Protein AF-A0A223RYU0-F1 (afdb_monomer_lite)

Sequence (240 aa):
MLGTVMVAPPGHAEVPVPDARGERAVSATITVEGAMDGGLTRYYGEGELGGGDQTEGQPPIFELADGATLQNVIIGAPAADGIHCLGSCTLRNVWWEDVGEDAATFDADYASATMTIQGGGAQYAADKVFQANGAGTMTISDFQVEDFGKLYRSCGNCSDQVDRHVVIDNVTATAPGDTLAGVNINYGDTAEFSGITIVGDSGMGVCTWYEGNVDSGEPEEVGSGPGDNCRYDRSDITFE

Foldseek 3Di:
DDDDDPDDDPPFDADPQDDAPEEDEAADEDEFEAEDEPLRYEYEYDHQQQAQAQDPDRHANYEYEAHYEYENYEYEPPGTQAYEYQFAYEYAQYEYNAHGNEN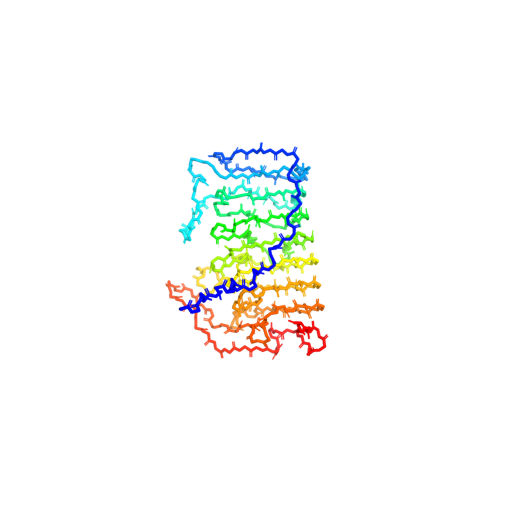YEYNYADQCTEYEYHEYEYEHAAAEHYEYAYHYEYEHENYEYENHAEDYEYQQAALDDAAYEYEYEQYEYEDDYAEHYEGAVVRPHAYHFANYEYEDDPNHAHYWYWNGDNHPDDTDTDGGDDDPRYHDDPNRYHYD

Structure (mmCIF, N/CA/C/O backbone):
data_AF-A0A223RYU0-F1
#
_entry.id   AF-A0A223RYU0-F1
#
loop_
_atom_site.group_PDB
_atom_site.id
_atom_site.type_symbol
_atom_site.label_atom_id
_atom_site.label_alt_id
_atom_site.label_comp_id
_atom_site.label_asym_id
_atom_site.label_entity_id
_atom_site.label_seq_id
_atom_site.pdbx_PDB_ins_code
_atom_site.Cartn_x
_atom_site.Cartn_y
_atom_site.Cartn_z
_atom_site.occupancy
_atom_site.B_iso_or_equiv
_atom_site.auth_seq_id
_atom_site.auth_comp_id
_atom_site.auth_asym_id
_atom_site.auth_atom_id
_atom_site.pdbx_PDB_model_num
ATOM 1 N N . MET A 1 1 ? -38.400 6.371 -36.615 1.00 44.16 1 MET A N 1
ATOM 2 C CA . MET A 1 1 ? -37.163 6.777 -35.921 1.00 44.16 1 MET A CA 1
ATOM 3 C C . MET A 1 1 ? -36.764 5.621 -35.033 1.00 44.16 1 MET A C 1
ATOM 5 O O . MET A 1 1 ? -37.546 5.263 -34.164 1.00 44.16 1 MET A O 1
ATOM 9 N N . LEU A 1 2 ? -35.647 4.963 -35.348 1.00 41.66 2 LEU A N 1
ATOM 10 C CA . LEU A 1 2 ? -35.089 3.903 -34.513 1.00 41.66 2 LEU A CA 1
ATOM 11 C C . LEU A 1 2 ? -34.600 4.529 -33.203 1.00 41.66 2 LEU A C 1
ATOM 13 O O . LEU A 1 2 ? -33.882 5.526 -33.242 1.00 41.66 2 LEU A O 1
ATOM 17 N N . GLY A 1 3 ? -35.019 3.964 -32.072 1.00 41.03 3 GLY A N 1
ATOM 18 C CA . GLY A 1 3 ? -34.479 4.307 -30.763 1.00 41.03 3 GLY A CA 1
ATOM 19 C C . GLY A 1 3 ? -33.092 3.695 -30.614 1.00 41.03 3 GLY A C 1
ATOM 20 O O . GLY A 1 3 ? -32.933 2.483 -30.746 1.00 41.03 3 GLY A O 1
ATOM 21 N N . THR A 1 4 ? -32.096 4.539 -30.374 1.00 45.62 4 THR A N 1
ATOM 22 C CA . THR A 1 4 ? -30.747 4.112 -30.013 1.00 45.62 4 THR A CA 1
ATOM 23 C C . THR A 1 4 ? -30.809 3.477 -28.628 1.00 45.62 4 THR A C 1
ATOM 25 O O . THR A 1 4 ? -31.091 4.157 -27.644 1.00 45.62 4 THR A O 1
ATOM 28 N N . VAL A 1 5 ? -30.574 2.168 -28.554 1.00 43.34 5 VAL A N 1
ATOM 29 C CA . VAL A 1 5 ? -30.298 1.485 -27.289 1.00 43.34 5 VAL A CA 1
ATOM 30 C C . VAL A 1 5 ? -28.912 1.948 -26.852 1.00 43.34 5 VAL A C 1
ATOM 32 O O . VAL A 1 5 ? -27.919 1.609 -27.491 1.00 43.34 5 VAL A O 1
ATOM 35 N N . MET A 1 6 ? -28.851 2.775 -25.811 1.00 43.62 6 MET A N 1
ATOM 36 C CA . MET A 1 6 ? -27.600 3.035 -25.107 1.00 43.62 6 MET A CA 1
ATOM 37 C C . MET A 1 6 ? -27.252 1.756 -24.349 1.00 43.62 6 MET A C 1
ATOM 39 O O . MET A 1 6 ? -27.905 1.411 -23.367 1.00 43.62 6 MET A O 1
ATOM 43 N N . VAL A 1 7 ? -26.281 1.009 -24.863 1.00 41.47 7 VAL A N 1
ATOM 44 C CA . VAL A 1 7 ? -25.634 -0.061 -24.107 1.00 41.47 7 VAL A CA 1
ATOM 45 C C . VAL A 1 7 ? -24.742 0.650 -23.096 1.00 41.47 7 VAL A C 1
ATOM 47 O O . VAL A 1 7 ? -23.827 1.368 -23.496 1.00 41.47 7 VAL A O 1
ATOM 50 N N . ALA A 1 8 ? -25.067 0.534 -21.807 1.00 43.44 8 ALA A N 1
ATOM 51 C CA . ALA A 1 8 ? -24.151 0.947 -20.752 1.00 43.44 8 ALA A CA 1
ATOM 52 C C . ALA A 1 8 ? -22.836 0.170 -20.940 1.00 43.44 8 ALA A C 1
ATOM 54 O O . ALA A 1 8 ? -22.905 -1.020 -21.273 1.00 43.44 8 ALA A O 1
ATOM 55 N N . PRO A 1 9 ? -21.663 0.809 -20.789 1.00 46.62 9 PRO A N 1
ATOM 56 C CA . PRO A 1 9 ? -20.410 0.066 -20.764 1.00 46.62 9 PRO A CA 1
ATOM 57 C C . PRO A 1 9 ? -20.524 -1.055 -19.716 1.00 46.62 9 PRO A C 1
ATOM 59 O O . PRO A 1 9 ? -21.255 -0.877 -18.735 1.00 46.62 9 PRO A O 1
ATOM 62 N N . PRO A 1 10 ? -19.891 -2.222 -19.934 1.00 47.59 10 PRO A N 1
ATOM 63 C CA . PRO A 1 10 ? -19.823 -3.241 -18.893 1.00 47.59 10 PRO A CA 1
ATOM 64 C C . PRO A 1 10 ? -19.318 -2.556 -17.619 1.00 47.59 10 PRO A C 1
ATOM 66 O O . PRO A 1 10 ? -18.294 -1.879 -17.662 1.00 47.59 10 PRO A O 1
ATOM 69 N N . GLY A 1 11 ? -20.103 -2.626 -16.541 1.00 51.44 11 GLY A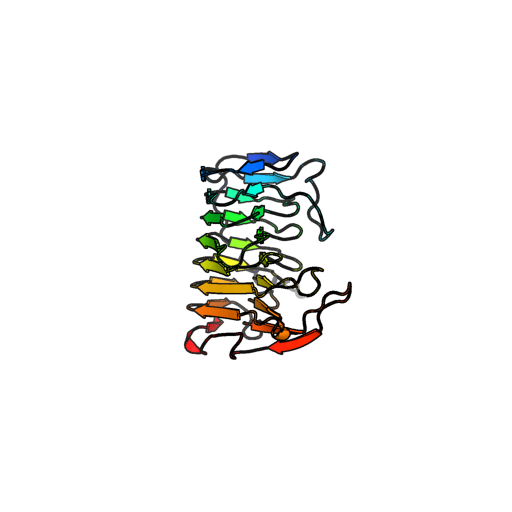 N 1
ATOM 70 C CA . GLY A 1 11 ? -19.660 -2.117 -15.248 1.00 51.44 11 GLY A CA 1
ATOM 71 C C . GLY A 1 11 ? -18.372 -2.842 -14.886 1.00 51.44 11 GLY A C 1
ATOM 72 O O . GLY A 1 11 ? -18.330 -4.070 -15.002 1.00 51.44 11 GLY A O 1
ATOM 73 N N . HIS A 1 12 ? -17.330 -2.084 -14.549 1.00 58.00 12 HIS A N 1
ATOM 74 C CA . HIS A 1 12 ? -16.110 -2.647 -13.987 1.00 58.00 12 HIS A CA 1
ATOM 75 C C . HIS A 1 12 ? -16.483 -3.413 -12.703 1.00 58.00 12 HIS A C 1
ATOM 77 O O . HIS A 1 12 ? -17.501 -3.115 -12.063 1.00 58.00 12 HIS A O 1
ATOM 83 N N . ALA A 1 13 ? -15.797 -4.524 -12.461 1.00 66.50 13 ALA A N 1
ATOM 84 C CA . ALA A 1 13 ? -16.196 -5.474 -11.439 1.00 66.50 13 ALA A CA 1
ATOM 85 C C . ALA A 1 13 ? -15.627 -5.047 -10.083 1.00 66.50 13 ALA A C 1
ATOM 87 O O . ALA A 1 13 ? -14.502 -5.437 -9.782 1.00 66.50 13 ALA A O 1
ATOM 88 N N . GLU A 1 14 ? -16.459 -4.341 -9.303 1.00 83.75 14 GLU A N 1
ATOM 89 C CA . GLU A 1 14 ? -16.191 -3.916 -7.917 1.00 83.75 14 GLU A CA 1
ATOM 90 C C . GLU A 1 14 ? -15.493 -5.008 -7.097 1.00 83.75 14 GLU A C 1
ATOM 92 O O . GLU A 1 14 ? -15.878 -6.189 -7.137 1.00 83.75 14 GLU A O 1
ATOM 97 N N . VAL A 1 15 ? -14.496 -4.604 -6.304 1.00 91.56 15 VAL A N 1
ATOM 98 C CA . VAL A 1 15 ? -13.851 -5.484 -5.326 1.00 91.56 15 VAL A CA 1
ATOM 99 C C . VAL A 1 15 ? -14.938 -6.082 -4.422 1.00 91.56 15 VAL A C 1
ATOM 101 O O . VAL A 1 15 ? -15.800 -5.353 -3.927 1.00 91.56 15 VAL A O 1
ATOM 104 N N . PRO A 1 16 ? -14.935 -7.405 -4.160 1.00 94.44 16 PRO A N 1
ATOM 105 C CA . PRO A 1 16 ? -16.019 -8.072 -3.441 1.00 94.44 16 PRO A CA 1
ATOM 106 C C . PRO A 1 16 ? -15.936 -7.832 -1.924 1.00 94.44 16 PRO A C 1
ATOM 108 O O . PRO A 1 16 ? -15.710 -8.766 -1.147 1.00 94.44 16 PRO A O 1
ATOM 111 N N . VAL A 1 17 ? -16.116 -6.579 -1.497 1.00 96.81 17 VAL A N 1
ATOM 112 C CA . VAL A 1 17 ? -16.105 -6.171 -0.089 1.00 96.81 17 VAL A CA 1
ATOM 113 C C . VAL A 1 17 ? -17.183 -6.953 0.681 1.00 96.81 17 VAL A C 1
ATOM 115 O O . VAL A 1 17 ? -18.349 -6.964 0.277 1.00 96.81 17 VAL A O 1
ATOM 118 N N . PRO A 1 18 ? -16.836 -7.630 1.793 1.00 97.44 18 PRO A N 1
ATOM 119 C CA . PRO A 1 18 ? -17.805 -8.350 2.608 1.00 97.44 18 PRO A CA 1
ATOM 120 C C . PRO A 1 18 ? -18.863 -7.432 3.222 1.00 97.44 18 PRO A C 1
ATOM 122 O O . PRO A 1 18 ? -18.585 -6.288 3.572 1.00 97.44 18 PRO A O 1
ATOM 125 N N . ASP A 1 19 ? -20.050 -7.980 3.489 1.00 97.88 19 ASP A N 1
ATOM 126 C CA . ASP A 1 19 ? -21.078 -7.263 4.245 1.00 97.88 19 ASP A CA 1
ATOM 127 C C . ASP A 1 19 ? -20.564 -6.858 5.637 1.00 97.88 19 ASP A C 1
ATOM 129 O O . ASP A 1 19 ? -20.157 -7.702 6.452 1.00 97.88 19 ASP A O 1
ATOM 133 N N . ALA A 1 20 ? -20.651 -5.561 5.936 1.00 98.19 20 ALA A N 1
ATOM 134 C CA . ALA A 1 20 ? -20.326 -5.032 7.250 1.00 98.19 20 ALA A CA 1
ATOM 135 C C . ALA A 1 20 ? -21.267 -5.590 8.332 1.00 98.19 20 ALA A C 1
ATOM 137 O O . ALA A 1 20 ? -22.481 -5.702 8.153 1.00 98.19 20 ALA A O 1
ATOM 138 N N . ARG A 1 21 ? -20.708 -5.906 9.504 1.00 98.44 21 ARG A N 1
ATOM 139 C CA . ARG A 1 21 ? -21.450 -6.421 10.675 1.00 98.44 21 ARG A CA 1
ATOM 140 C C . ARG A 1 21 ? -21.746 -5.358 11.729 1.00 98.44 21 ARG A C 1
ATOM 142 O O . ARG A 1 21 ? -22.353 -5.651 12.759 1.00 98.44 21 ARG A O 1
ATOM 149 N N . GLY A 1 22 ? -21.317 -4.135 11.466 1.00 98.31 22 GLY A N 1
ATOM 150 C CA . GLY A 1 22 ? -21.493 -2.963 12.303 1.00 98.31 22 GLY A CA 1
ATOM 151 C C . GLY A 1 22 ? -20.872 -1.756 11.619 1.00 98.31 22 GLY A C 1
ATOM 152 O O . GLY A 1 22 ? -20.121 -1.906 10.657 1.00 98.31 22 GLY A O 1
ATOM 153 N N . GLU A 1 23 ? -21.172 -0.571 12.132 1.00 98.25 23 GLU A N 1
ATOM 154 C CA . GLU A 1 23 ? -20.637 0.688 11.624 1.00 98.25 23 GLU A CA 1
ATOM 155 C C . GLU A 1 23 ? -20.137 1.545 12.784 1.00 98.25 23 GLU A C 1
ATOM 157 O O . GLU A 1 23 ? -20.727 1.546 13.872 1.00 98.25 23 GLU A O 1
ATOM 162 N N . ARG A 1 24 ? -19.046 2.274 12.555 1.00 98.12 24 ARG A N 1
ATOM 163 C CA . ARG A 1 24 ? -18.460 3.199 13.517 1.00 98.12 24 ARG A CA 1
ATOM 164 C C . ARG A 1 24 ? -17.870 4.407 12.799 1.00 98.12 24 ARG A C 1
ATOM 166 O O . ARG A 1 24 ? -16.837 4.298 12.150 1.00 98.12 24 ARG A O 1
ATOM 173 N N . ALA A 1 25 ? -18.483 5.565 13.011 1.00 97.25 25 ALA A N 1
ATOM 174 C CA . ALA A 1 25 ? -17.853 6.830 12.669 1.00 97.25 25 ALA A CA 1
ATOM 175 C C . ALA A 1 25 ? -16.618 7.073 13.556 1.00 97.25 25 ALA A C 1
ATOM 177 O O . ALA A 1 25 ? -16.612 6.734 14.750 1.00 97.25 25 ALA A O 1
ATOM 178 N N . VAL A 1 26 ? -15.569 7.639 12.968 1.00 97.25 26 VAL A N 1
ATOM 179 C CA . VAL A 1 26 ? -14.270 7.877 13.595 1.00 97.25 26 VAL A CA 1
ATOM 180 C C . VAL A 1 26 ? -13.953 9.362 13.496 1.00 97.25 26 VAL A C 1
ATOM 182 O O . VAL A 1 26 ? -13.631 9.868 12.430 1.00 97.25 26 VAL A O 1
ATOM 185 N N . SER A 1 27 ? -14.063 10.069 14.619 1.00 94.31 27 SER A N 1
ATOM 186 C CA . SER A 1 27 ? -13.776 11.507 14.696 1.00 94.31 27 SER A CA 1
ATOM 187 C C . SER A 1 27 ? -12.321 11.826 15.051 1.00 94.31 27 SER A C 1
ATOM 189 O O . SER A 1 27 ? -11.937 12.990 15.059 1.00 94.31 27 SER A O 1
ATOM 191 N N . ALA A 1 28 ? -11.553 10.809 15.451 1.00 95.62 28 ALA A N 1
ATOM 192 C CA . ALA A 1 28 ? -10.138 10.878 15.797 1.00 95.62 28 ALA A CA 1
ATOM 193 C C . ALA A 1 28 ? -9.498 9.492 15.624 1.00 95.62 28 ALA A C 1
ATOM 195 O O . ALA A 1 28 ? -10.167 8.483 15.869 1.00 95.62 28 ALA A O 1
ATOM 196 N N . THR A 1 29 ? -8.219 9.463 15.247 1.00 97.81 29 THR A N 1
ATOM 197 C CA . THR A 1 29 ? -7.443 8.247 14.967 1.00 97.81 29 THR A CA 1
ATOM 198 C C . THR A 1 29 ? -7.551 7.211 16.083 1.00 97.81 29 THR A C 1
ATOM 200 O O . THR A 1 29 ? -7.470 7.524 17.275 1.00 97.81 29 THR A O 1
ATOM 203 N N . ILE A 1 30 ? -7.733 5.950 15.694 1.00 98.50 30 ILE A N 1
ATOM 204 C CA . ILE A 1 30 ? -7.772 4.812 16.608 1.00 98.50 30 ILE A CA 1
ATOM 205 C C . ILE A 1 30 ? -6.376 4.187 16.675 1.00 98.50 30 ILE A C 1
ATOM 207 O O . ILE A 1 30 ? -5.946 3.517 15.739 1.00 98.50 30 ILE A O 1
ATOM 211 N N . THR A 1 31 ? -5.692 4.352 17.806 1.00 98.56 31 THR A N 1
ATOM 212 C CA . THR A 1 31 ? -4.401 3.695 18.052 1.00 98.56 31 THR A CA 1
ATOM 213 C C . THR A 1 31 ? -4.578 2.210 18.385 1.00 98.56 31 THR A C 1
ATOM 215 O O . THR A 1 31 ? -5.415 1.841 19.218 1.00 98.56 31 THR A O 1
ATOM 218 N N . VAL A 1 32 ? -3.756 1.355 17.776 1.00 98.75 32 VAL A N 1
ATOM 219 C CA . VAL A 1 32 ? -3.723 -0.097 17.992 1.00 98.75 32 VAL A CA 1
ATOM 220 C C . VAL A 1 32 ? -2.312 -0.522 18.405 1.00 98.75 32 VAL A C 1
ATOM 222 O O . VAL A 1 32 ? -1.392 -0.519 17.597 1.00 98.75 32 VAL A O 1
ATOM 225 N N . GLU A 1 33 ? -2.135 -0.923 19.666 1.00 97.81 33 GLU A N 1
ATOM 226 C CA . GLU A 1 33 ? -0.818 -1.309 20.221 1.00 97.81 33 GLU A CA 1
ATOM 227 C C . GLU A 1 33 ? -0.535 -2.824 20.180 1.00 97.81 33 GLU A C 1
ATOM 229 O O . GLU A 1 33 ? 0.555 -3.281 20.506 1.00 97.81 33 GLU A O 1
ATOM 234 N N . GLY A 1 34 ? -1.536 -3.633 19.833 1.00 98.25 34 GLY A N 1
ATOM 235 C CA . GLY A 1 34 ? -1.454 -5.092 19.841 1.00 98.25 34 GLY A CA 1
ATOM 236 C C . GLY A 1 34 ? -2.342 -5.682 18.758 1.00 98.25 34 GLY A C 1
ATOM 237 O O . GLY A 1 34 ? -2.349 -5.199 17.634 1.00 98.25 34 GLY A O 1
ATOM 238 N N . ALA A 1 35 ? -3.120 -6.713 19.081 1.00 98.56 35 ALA A N 1
ATOM 239 C CA . ALA A 1 35 ? -4.094 -7.264 18.142 1.00 98.56 35 ALA A CA 1
ATOM 240 C C . ALA A 1 35 ? -5.477 -6.624 18.330 1.00 98.56 35 ALA A C 1
ATOM 242 O O . ALA A 1 35 ? -6.018 -6.621 19.439 1.00 98.56 35 ALA A O 1
ATOM 243 N N . MET A 1 36 ? -6.075 -6.160 17.236 1.00 98.69 36 MET A N 1
ATOM 244 C CA . MET A 1 36 ? -7.459 -5.709 17.165 1.00 98.69 36 MET A CA 1
ATOM 245 C C . MET A 1 36 ? -8.199 -6.459 16.056 1.00 98.69 36 MET A C 1
ATOM 247 O O . MET A 1 36 ? -7.786 -6.460 14.900 1.00 98.69 36 MET A O 1
ATOM 251 N N . ASP A 1 37 ? -9.323 -7.075 16.418 1.00 98.75 37 ASP A N 1
ATOM 252 C CA . ASP A 1 37 ? -10.262 -7.686 15.479 1.00 98.75 37 ASP A CA 1
ATOM 253 C C . ASP A 1 37 ? -11.521 -6.818 15.398 1.00 98.75 37 ASP A C 1
ATOM 255 O O . ASP A 1 37 ? -12.231 -6.651 16.394 1.00 98.75 37 ASP A O 1
ATOM 259 N N . GLY A 1 38 ? -11.780 -6.242 14.225 1.00 98.44 38 GLY A N 1
ATOM 260 C CA . GLY A 1 38 ? -12.950 -5.407 13.967 1.00 98.44 38 GLY A CA 1
ATOM 261 C C . GLY A 1 38 ? -14.230 -6.203 13.713 1.00 98.44 38 GLY A C 1
ATOM 262 O O . GLY A 1 38 ? -15.310 -5.616 13.679 1.00 98.44 38 GLY A O 1
ATOM 263 N N . GLY A 1 39 ? -14.156 -7.525 13.529 1.00 98.56 39 GLY A N 1
ATOM 264 C CA . GLY A 1 39 ? -15.320 -8.374 13.284 1.00 98.56 39 GLY A CA 1
ATOM 265 C C . GLY A 1 39 ? -16.110 -8.022 12.017 1.00 98.56 39 GLY A C 1
ATOM 266 O O . GLY A 1 39 ? -17.314 -8.265 11.986 1.00 98.56 39 GLY A O 1
ATOM 267 N N . LEU A 1 40 ? -15.449 -7.465 10.997 1.00 98.69 40 LEU A N 1
ATOM 268 C CA . LEU A 1 40 ? -16.021 -6.821 9.804 1.00 98.69 40 LEU A CA 1
ATOM 269 C C . LEU A 1 40 ? -16.896 -5.602 10.135 1.00 98.69 40 LEU A C 1
ATOM 271 O O . LEU A 1 40 ? -17.920 -5.363 9.500 1.00 98.69 40 LEU A O 1
ATOM 275 N N . THR A 1 41 ? -16.524 -4.834 11.157 1.00 98.81 41 THR A N 1
ATOM 276 C CA . THR A 1 41 ? -17.096 -3.500 11.380 1.00 98.81 41 THR A CA 1
ATOM 277 C C . THR A 1 41 ? -16.555 -2.540 10.321 1.00 98.81 41 THR A C 1
ATOM 279 O O . THR A 1 41 ? -15.353 -2.547 10.046 1.00 98.81 41 THR A O 1
ATOM 282 N N . ARG A 1 42 ? -17.441 -1.715 9.756 1.00 98.81 42 ARG A N 1
ATOM 283 C CA . ARG A 1 42 ? -17.097 -0.586 8.890 1.00 98.81 42 ARG A CA 1
ATOM 284 C C . ARG A 1 42 ? -16.715 0.626 9.734 1.00 98.81 42 ARG A C 1
ATOM 286 O O . ARG A 1 42 ? -17.501 1.055 10.579 1.00 98.81 42 ARG A O 1
ATOM 293 N N . TYR A 1 43 ? -15.536 1.177 9.493 1.00 98.62 43 TYR A N 1
ATOM 294 C CA . TYR A 1 43 ? -15.035 2.409 10.089 1.00 98.62 43 TYR A CA 1
ATOM 295 C C . TYR A 1 43 ? -14.941 3.467 8.999 1.00 98.62 43 TYR A C 1
ATOM 297 O O . TYR A 1 43 ? -14.439 3.176 7.922 1.00 98.62 43 TYR A O 1
ATOM 305 N N . TYR A 1 44 ? -15.429 4.671 9.260 1.00 97.81 44 TYR A N 1
ATOM 306 C CA . TYR A 1 44 ? -15.357 5.782 8.311 1.00 97.81 44 TYR A CA 1
ATOM 307 C C . TYR A 1 44 ? -15.138 7.086 9.070 1.00 97.81 44 TYR A C 1
ATOM 309 O O . TYR A 1 44 ? -15.556 7.223 10.224 1.00 97.81 44 TYR A O 1
ATOM 317 N N . GLY A 1 45 ? -14.455 8.028 8.440 1.00 95.56 45 GLY A N 1
ATOM 318 C CA . GLY A 1 45 ? -14.087 9.297 9.037 1.00 95.56 45 GLY A CA 1
ATOM 319 C C . GLY A 1 45 ? -15.278 10.233 9.242 1.00 95.56 45 GLY A C 1
ATOM 320 O O . GLY A 1 45 ? -16.220 10.286 8.450 1.00 95.56 45 GLY A O 1
ATOM 321 N N . GLU A 1 46 ? -15.229 11.011 10.319 1.00 92.81 46 GLU A N 1
ATOM 322 C CA . GLU A 1 46 ? -16.088 12.173 10.539 1.00 92.81 46 GLU A CA 1
ATOM 323 C C . GLU A 1 46 ? -15.273 13.342 11.108 1.00 92.81 46 GLU A C 1
ATOM 325 O O . GLU A 1 46 ? -14.188 13.162 11.661 1.00 92.81 46 GLU A O 1
ATOM 330 N N . GLY A 1 47 ? -15.796 14.565 11.011 1.00 89.50 47 GLY A N 1
ATOM 331 C CA . GLY A 1 47 ? -15.114 15.738 11.563 1.00 89.50 47 GLY A CA 1
ATOM 332 C C . GLY A 1 47 ? -13.759 15.983 10.892 1.00 89.50 47 GLY A C 1
ATOM 333 O O . GLY A 1 47 ? -13.713 16.177 9.681 1.00 89.50 47 GLY A O 1
ATOM 334 N N . GLU A 1 48 ? -12.676 15.981 11.674 1.00 81.75 48 GLU A N 1
ATOM 335 C CA . GLU A 1 48 ? -11.301 16.182 11.175 1.00 81.75 48 GLU A CA 1
ATOM 336 C C . GLU A 1 48 ? -10.830 15.052 10.245 1.00 81.75 48 GLU A C 1
ATOM 338 O O . GLU A 1 48 ? -9.977 15.285 9.400 1.00 81.75 48 GLU A O 1
ATOM 343 N N . LEU A 1 49 ? -11.437 13.866 10.353 1.00 84.25 49 LEU A N 1
ATOM 344 C CA . LEU A 1 49 ? -11.204 12.715 9.474 1.00 84.25 49 LEU A CA 1
ATOM 345 C C . LEU A 1 49 ? -12.223 12.627 8.330 1.00 84.25 49 LEU A C 1
ATOM 347 O O . LEU A 1 49 ? -12.241 11.659 7.584 1.00 84.25 49 LEU A O 1
ATOM 351 N N . GLY A 1 50 ? -13.119 13.605 8.191 1.00 78.75 50 GLY A N 1
ATOM 352 C CA . GLY A 1 50 ? -14.170 13.584 7.169 1.00 78.75 50 GLY A CA 1
ATOM 353 C C . GLY A 1 50 ? -13.685 13.883 5.745 1.00 78.75 50 GLY A C 1
ATOM 354 O O . GLY A 1 50 ? -14.524 14.049 4.859 1.00 78.75 50 GLY A O 1
ATOM 355 N N . GLY A 1 51 ? -12.374 14.017 5.538 1.00 74.31 51 GLY A N 1
ATOM 356 C CA . GLY A 1 51 ? -11.759 14.170 4.225 1.00 74.31 51 GLY A CA 1
ATOM 357 C C . GLY A 1 51 ? -11.631 12.828 3.502 1.00 74.31 51 GLY A C 1
ATOM 358 O O . GLY A 1 51 ? -11.517 11.768 4.114 1.00 74.31 51 GLY A O 1
ATOM 359 N N . GLY A 1 52 ? -11.712 12.881 2.180 1.00 71.62 52 GLY A N 1
ATOM 360 C CA . GLY A 1 52 ? -11.439 11.758 1.278 1.00 71.62 52 GLY A CA 1
ATOM 361 C C . GLY A 1 52 ? -10.819 12.264 -0.019 1.00 71.62 52 GLY A C 1
ATOM 362 O O . GLY A 1 52 ? -11.001 11.670 -1.072 1.00 71.62 52 GLY A O 1
ATOM 363 N N . ASP A 1 53 ? -10.199 13.443 0.042 1.00 79.62 53 ASP A N 1
ATOM 364 C CA . ASP A 1 53 ? -9.447 14.001 -1.068 1.00 79.62 53 ASP A CA 1
ATOM 365 C C . ASP A 1 53 ? -7.959 13.665 -0.911 1.00 79.62 53 ASP A C 1
ATOM 367 O O . ASP A 1 53 ? -7.533 13.078 0.080 1.00 79.62 53 ASP A O 1
ATOM 371 N N . GLN A 1 54 ? -7.174 14.044 -1.912 1.00 80.31 54 GLN A N 1
ATOM 372 C CA . GLN A 1 54 ? -5.739 13.773 -2.006 1.00 80.31 54 GLN A CA 1
ATOM 373 C C . GLN A 1 54 ? -4.899 14.838 -1.270 1.00 80.31 54 GLN A C 1
ATOM 375 O O . GLN A 1 54 ? -3.802 15.184 -1.707 1.00 80.31 54 GLN A O 1
ATOM 380 N N . THR A 1 55 ? -5.446 15.475 -0.229 1.00 79.31 55 THR A N 1
ATOM 381 C CA . THR A 1 55 ? -4.692 16.449 0.569 1.00 79.31 55 THR A CA 1
ATOM 382 C C . THR A 1 55 ? -3.732 15.720 1.497 1.00 79.31 55 THR A C 1
ATOM 384 O O . THR A 1 55 ? -4.171 15.022 2.402 1.00 79.31 55 THR A O 1
ATOM 387 N N . GLU A 1 56 ? -2.441 15.978 1.327 1.00 73.12 56 GLU A N 1
ATOM 388 C CA . GLU A 1 56 ? -1.380 15.391 2.149 1.00 73.12 56 GLU A CA 1
ATOM 389 C C . GLU A 1 56 ? -1.484 15.761 3.638 1.00 73.12 56 GLU A C 1
ATOM 391 O O . GLU A 1 56 ? -1.721 16.925 4.002 1.00 73.12 56 GLU A O 1
ATOM 396 N N . GLY A 1 57 ? -1.215 14.780 4.504 1.00 74.19 57 GLY A N 1
ATOM 397 C CA . GLY A 1 57 ? -1.084 14.964 5.953 1.00 74.19 57 GLY A CA 1
ATOM 398 C C . GLY A 1 57 ? -2.408 14.943 6.719 1.00 74.19 57 GLY A C 1
ATOM 399 O O . GLY A 1 57 ? -2.496 15.504 7.820 1.00 74.19 57 GLY A O 1
ATOM 400 N N . GLN A 1 58 ? -3.443 14.325 6.146 1.00 84.62 58 GLN A N 1
ATOM 401 C CA . GLN A 1 58 ? -4.657 13.992 6.886 1.00 84.62 58 GLN A CA 1
ATOM 402 C C . GLN A 1 58 ? -4.332 12.949 7.974 1.00 84.62 58 GLN A C 1
ATOM 404 O O . GLN A 1 58 ? -3.436 12.129 7.805 1.00 84.62 58 GLN A O 1
ATOM 409 N N . PRO A 1 59 ? -5.016 12.959 9.132 1.00 92.75 59 PRO A N 1
ATOM 410 C CA . PRO A 1 59 ? -4.818 11.893 10.102 1.00 92.75 59 PRO A CA 1
ATOM 411 C C . PRO A 1 59 ? -5.400 10.569 9.563 1.00 92.75 59 PRO A C 1
ATOM 413 O O . PRO A 1 59 ? -6.410 10.590 8.854 1.00 92.75 59 PRO A O 1
ATOM 416 N N . PRO A 1 60 ? -4.827 9.406 9.915 1.00 97.12 60 PRO A N 1
ATOM 417 C CA . PRO A 1 60 ? -5.371 8.119 9.500 1.00 97.12 60 PRO A CA 1
ATOM 418 C C . PRO A 1 60 ? -6.572 7.716 10.369 1.00 97.12 60 PRO A C 1
ATOM 420 O O . PRO A 1 60 ? -6.724 8.155 11.518 1.00 97.12 60 PRO A O 1
ATOM 423 N N . ILE A 1 61 ? -7.408 6.805 9.868 1.00 98.31 61 ILE A N 1
ATOM 424 C CA . ILE A 1 61 ? -8.471 6.159 10.655 1.00 98.31 61 ILE A CA 1
ATOM 425 C C . ILE A 1 61 ? -7.856 5.296 11.763 1.00 98.31 61 ILE A C 1
ATOM 427 O O . ILE A 1 61 ? -8.316 5.329 12.911 1.00 98.31 61 ILE A O 1
ATOM 431 N N . PHE A 1 62 ? -6.805 4.544 11.428 1.00 98.75 62 PHE A N 1
ATOM 432 C CA . PHE A 1 62 ? -6.066 3.692 12.357 1.00 98.75 62 PHE A CA 1
ATOM 433 C C . PHE A 1 62 ? -4.575 4.008 12.340 1.00 98.75 62 PHE A C 1
ATOM 435 O O . PHE A 1 62 ? -3.984 4.163 11.281 1.00 98.75 62 PHE A O 1
ATOM 442 N N . GLU A 1 63 ? -3.960 3.998 13.516 1.00 98.75 63 GLU A N 1
ATOM 443 C CA . GLU A 1 63 ? -2.508 4.072 13.672 1.00 98.75 63 GLU A CA 1
ATOM 444 C C . GLU A 1 63 ? -2.040 2.844 14.458 1.00 98.75 63 GLU A C 1
ATOM 446 O O . GLU A 1 63 ? -2.473 2.597 15.587 1.00 98.75 63 GLU A O 1
ATOM 451 N N . LEU A 1 64 ? -1.197 2.027 13.837 1.00 98.88 64 LEU A N 1
ATOM 452 C CA . LEU A 1 64 ? -0.690 0.780 14.389 1.00 98.88 64 LEU A CA 1
ATOM 453 C C . LEU A 1 64 ? 0.720 0.995 14.933 1.00 98.88 64 LEU A C 1
ATOM 455 O O . LEU A 1 64 ? 1.628 1.410 14.211 1.00 98.88 64 LEU A O 1
ATOM 459 N N . ALA A 1 65 ? 0.909 0.645 16.204 1.00 98.75 65 ALA A N 1
ATOM 460 C CA . ALA A 1 65 ? 2.233 0.585 16.804 1.00 98.75 65 ALA A CA 1
ATOM 461 C C . ALA A 1 65 ? 3.045 -0.596 16.246 1.00 98.75 65 ALA A C 1
ATOM 463 O O . ALA A 1 65 ? 2.502 -1.550 15.683 1.00 98.75 65 ALA A O 1
ATOM 464 N N . ASP A 1 66 ? 4.356 -0.561 16.474 1.00 98.69 66 ASP A N 1
ATOM 465 C CA . ASP A 1 66 ? 5.251 -1.665 16.138 1.00 98.69 66 ASP A CA 1
ATOM 466 C C . ASP A 1 66 ? 4.801 -2.994 16.784 1.00 98.69 66 ASP A C 1
ATOM 468 O O . ASP A 1 66 ? 4.577 -3.092 17.992 1.00 98.69 66 ASP A O 1
ATOM 472 N N . GLY A 1 67 ? 4.662 -4.030 15.961 1.00 98.69 67 GLY A N 1
ATOM 473 C CA . GLY A 1 67 ? 4.152 -5.357 16.297 1.00 98.69 67 GLY A CA 1
ATOM 474 C C . GLY A 1 67 ? 2.625 -5.514 16.260 1.00 98.69 67 GLY A C 1
ATOM 475 O O . GLY A 1 67 ? 2.134 -6.615 16.533 1.00 98.69 67 GLY A O 1
ATOM 476 N N . ALA A 1 68 ? 1.857 -4.468 15.943 1.00 98.88 68 ALA A N 1
ATOM 477 C CA . ALA A 1 68 ? 0.398 -4.522 15.984 1.00 98.88 68 ALA A CA 1
ATOM 478 C C . ALA A 1 68 ? -0.222 -5.319 14.821 1.00 98.88 68 ALA A C 1
ATOM 480 O O . ALA A 1 68 ? 0.342 -5.479 13.738 1.00 98.88 68 ALA A O 1
ATOM 481 N N . THR A 1 69 ? -1.432 -5.830 15.043 1.00 98.94 69 THR A N 1
ATOM 482 C CA . THR A 1 69 ? -2.248 -6.507 14.032 1.00 98.94 69 THR A CA 1
ATOM 483 C C . THR A 1 69 ? -3.649 -5.920 14.027 1.00 98.94 69 THR A C 1
ATOM 485 O O . THR A 1 69 ? -4.328 -5.945 15.052 1.00 98.94 69 THR A O 1
ATOM 488 N N . LEU A 1 70 ? -4.113 -5.478 12.864 1.00 98.94 70 LEU A N 1
ATOM 489 C CA . LEU A 1 70 ? -5.507 -5.136 12.620 1.00 98.94 70 LEU A CA 1
ATOM 490 C C . LEU A 1 70 ? -6.118 -6.186 11.698 1.00 98.94 70 LEU A C 1
ATOM 492 O O . LEU A 1 70 ? -5.541 -6.523 10.663 1.00 98.94 70 LEU A O 1
ATOM 496 N N . GLN A 1 71 ? -7.280 -6.722 12.066 1.00 98.88 71 GLN A N 1
ATOM 497 C CA . GLN A 1 71 ? -7.938 -7.728 11.245 1.00 98.88 71 GLN A CA 1
ATOM 498 C C . GLN A 1 71 ? -9.452 -7.589 11.170 1.00 98.88 71 GLN A C 1
ATOM 500 O O . GLN A 1 71 ? -10.086 -7.127 12.117 1.00 98.88 71 GLN A O 1
ATOM 505 N N . ASN A 1 72 ? -10.024 -8.066 10.061 1.00 98.88 72 ASN A N 1
ATOM 506 C CA . ASN A 1 72 ? -11.465 -8.073 9.800 1.00 98.88 72 ASN A CA 1
ATOM 507 C C . ASN A 1 72 ? -12.066 -6.671 9.966 1.00 98.88 72 ASN A C 1
ATOM 509 O O . ASN A 1 72 ? -12.924 -6.441 10.819 1.00 98.88 72 ASN A O 1
ATOM 513 N N . VAL A 1 73 ? -11.587 -5.724 9.174 1.00 98.88 73 VAL A N 1
ATOM 514 C CA . VAL A 1 73 ? -12.032 -4.328 9.199 1.00 98.88 73 VAL A CA 1
ATOM 515 C C . VAL A 1 73 ? -12.458 -3.928 7.797 1.00 98.88 73 VAL A C 1
ATOM 517 O O . VAL A 1 73 ? -11.851 -4.358 6.820 1.00 98.88 73 VAL A O 1
ATOM 520 N N . ILE A 1 74 ? -13.506 -3.117 7.711 1.00 98.94 74 ILE A N 1
ATOM 521 C CA . ILE A 1 74 ? -13.871 -2.410 6.486 1.00 98.94 74 ILE A CA 1
ATOM 522 C C . ILE A 1 74 ? -13.613 -0.925 6.748 1.00 98.94 74 ILE A C 1
ATOM 524 O O . ILE A 1 74 ? -14.023 -0.406 7.785 1.00 98.94 74 ILE A O 1
ATOM 528 N N . ILE A 1 75 ? -12.922 -0.256 5.839 1.00 98.69 75 ILE A N 1
ATOM 529 C CA . ILE A 1 75 ? -12.721 1.186 5.805 1.00 98.69 75 ILE A CA 1
ATOM 530 C C . ILE A 1 75 ? -13.684 1.728 4.748 1.00 98.69 75 ILE A C 1
ATOM 532 O O . ILE A 1 75 ? -13.578 1.393 3.570 1.00 98.69 75 ILE A O 1
ATOM 536 N N . GLY A 1 76 ? -14.679 2.485 5.199 1.00 97.75 76 GLY A N 1
ATOM 537 C CA . GLY A 1 76 ? -15.666 3.125 4.335 1.00 97.75 76 GLY A CA 1
ATOM 538 C C . GLY A 1 76 ? -15.280 4.558 3.983 1.00 97.75 76 GLY A C 1
ATOM 539 O O . GLY A 1 76 ? -14.335 5.112 4.540 1.00 97.75 76 GLY A O 1
ATOM 540 N N . ALA A 1 77 ? -16.065 5.178 3.103 1.00 95.00 77 ALA A N 1
ATOM 541 C CA . ALA A 1 77 ? -15.901 6.578 2.727 1.00 95.00 77 ALA A CA 1
ATOM 542 C C . ALA A 1 77 ? -16.583 7.528 3.740 1.00 95.00 77 ALA A C 1
ATOM 544 O O . ALA A 1 77 ? -17.736 7.281 4.117 1.00 95.00 77 ALA A O 1
ATOM 545 N N . PRO A 1 78 ? -15.955 8.653 4.130 1.00 95.44 78 PRO A N 1
ATOM 546 C CA . PRO A 1 78 ? -14.583 9.063 3.815 1.00 95.44 78 PRO A CA 1
ATOM 547 C C . PRO A 1 78 ? -13.542 8.224 4.568 1.00 95.44 78 PRO A C 1
ATOM 549 O O . PRO A 1 78 ? -13.730 7.928 5.749 1.00 95.44 78 PRO A O 1
ATOM 552 N N . ALA A 1 79 ? -12.445 7.874 3.899 1.00 94.94 79 ALA A N 1
ATOM 553 C CA . ALA A 1 79 ? -11.401 7.018 4.458 1.00 94.94 79 ALA A CA 1
ATOM 554 C C . ALA A 1 79 ? -10.204 7.786 5.052 1.00 94.94 79 ALA A C 1
ATOM 556 O O . ALA A 1 79 ? -9.297 7.138 5.570 1.00 94.94 79 ALA A O 1
ATOM 557 N N . ALA A 1 80 ? -10.210 9.128 5.023 1.00 94.44 80 ALA A N 1
ATOM 558 C CA . ALA A 1 80 ? -9.094 9.976 5.458 1.00 94.44 80 ALA A CA 1
ATOM 559 C C . ALA A 1 80 ? -7.754 9.510 4.851 1.00 94.44 80 ALA A C 1
ATOM 561 O O . ALA A 1 80 ? -7.728 9.111 3.688 1.00 94.44 80 ALA A O 1
ATOM 562 N N . ASP A 1 81 ? -6.672 9.502 5.630 1.00 96.12 81 ASP A N 1
ATOM 563 C CA . ASP A 1 81 ? -5.386 8.911 5.229 1.00 96.12 81 ASP A CA 1
ATOM 564 C C . ASP A 1 81 ? -5.258 7.430 5.648 1.00 96.12 81 ASP A C 1
ATOM 566 O O . ASP A 1 81 ? -4.252 6.963 6.182 1.00 96.12 81 ASP A O 1
ATOM 570 N N . GLY A 1 82 ? -6.362 6.686 5.531 1.00 97.56 82 GLY A N 1
ATOM 571 C CA . GLY A 1 82 ? -6.377 5.234 5.664 1.00 97.56 82 GLY A CA 1
ATOM 572 C C . GLY A 1 82 ? -5.824 4.709 6.993 1.00 97.56 82 GLY A C 1
ATOM 573 O O . GLY A 1 82 ? -6.411 4.913 8.063 1.00 97.56 82 GLY A O 1
ATOM 574 N N . ILE A 1 83 ? -4.741 3.934 6.914 1.00 98.75 83 ILE A N 1
ATOM 575 C CA . ILE A 1 83 ? -4.120 3.230 8.042 1.00 98.75 83 ILE A CA 1
ATOM 576 C C . ILE A 1 83 ? -2.614 3.469 8.051 1.00 98.75 83 ILE A C 1
ATOM 578 O O . ILE A 1 83 ? -1.940 3.134 7.085 1.00 98.75 83 ILE A O 1
ATOM 582 N N . HIS A 1 84 ? -2.054 3.927 9.167 1.00 98.69 84 HIS A N 1
ATOM 583 C CA . HIS A 1 84 ? -0.604 4.078 9.319 1.00 98.69 84 HIS A CA 1
ATOM 584 C C . HIS A 1 84 ? -0.004 2.948 10.146 1.00 98.69 84 HIS A C 1
ATOM 586 O O . HIS A 1 84 ? -0.551 2.562 11.181 1.00 98.69 84 HIS A O 1
ATOM 592 N N . CYS A 1 85 ? 1.149 2.442 9.719 1.00 98.75 85 CYS A N 1
ATOM 593 C CA . CYS A 1 85 ? 1.972 1.508 10.477 1.00 98.75 85 CYS A CA 1
ATOM 594 C C . CYS A 1 85 ? 3.311 2.151 10.841 1.00 98.75 85 CYS A C 1
ATOM 596 O O . CYS A 1 85 ? 4.182 2.303 9.987 1.00 98.75 85 CYS A O 1
ATOM 598 N N . LEU A 1 86 ? 3.505 2.449 12.128 1.00 98.44 86 LEU A N 1
ATOM 599 C CA . LEU A 1 86 ? 4.696 3.142 12.650 1.00 98.44 86 LEU A CA 1
ATOM 600 C C . LEU A 1 86 ? 5.923 2.225 12.838 1.00 98.44 86 LEU A C 1
ATOM 602 O O . LEU A 1 86 ? 6.933 2.609 13.421 1.00 98.44 86 LEU A O 1
ATOM 606 N N . GLY A 1 87 ? 5.812 0.970 12.421 1.00 98.44 87 GLY A N 1
ATOM 607 C CA . GLY A 1 87 ? 6.771 -0.104 12.639 1.00 98.44 87 GLY A CA 1
ATOM 608 C C . GLY A 1 87 ? 6.277 -1.367 11.946 1.00 98.44 87 GLY A C 1
ATOM 609 O O . GLY A 1 87 ? 5.421 -1.302 11.062 1.00 98.44 87 GLY A O 1
ATOM 610 N N . SER A 1 88 ? 6.767 -2.535 12.355 1.00 98.81 88 SER A N 1
ATOM 611 C CA . SER A 1 88 ? 6.237 -3.790 11.829 1.00 98.81 88 SER A CA 1
ATOM 612 C C . SER A 1 88 ? 4.753 -3.926 12.165 1.00 98.81 88 SER A C 1
ATOM 614 O O . SER A 1 88 ? 4.360 -3.738 13.308 1.00 98.81 88 SER A O 1
ATOM 616 N N . CYS A 1 89 ? 3.913 -4.287 11.205 1.00 98.88 89 CYS A N 1
ATOM 617 C CA . CYS A 1 89 ? 2.481 -4.437 11.440 1.00 98.88 89 CYS A CA 1
ATOM 618 C C . CYS A 1 89 ? 1.869 -5.510 10.536 1.00 98.88 89 CYS A C 1
ATOM 620 O O . CYS A 1 89 ? 2.460 -5.948 9.545 1.00 98.88 89 CYS A O 1
ATOM 622 N N . THR A 1 90 ? 0.661 -5.955 10.873 1.00 98.94 90 THR A N 1
ATOM 623 C CA . THR A 1 90 ? -0.122 -6.860 10.024 1.00 98.94 90 THR A CA 1
ATOM 624 C C . THR A 1 90 ? -1.530 -6.325 9.814 1.00 98.94 90 THR A C 1
ATOM 626 O O . THR A 1 90 ? -2.262 -6.104 10.777 1.00 98.94 90 THR A O 1
ATOM 629 N N . LEU A 1 91 ? -1.929 -6.196 8.553 1.00 98.94 91 LEU A N 1
ATOM 630 C CA . LEU A 1 91 ? -3.298 -5.949 8.122 1.00 98.94 91 LEU A CA 1
ATOM 631 C C . LEU A 1 91 ? -3.842 -7.251 7.534 1.00 98.94 91 LEU A C 1
ATOM 633 O O . LEU A 1 91 ? -3.342 -7.741 6.525 1.00 98.94 91 LEU A O 1
ATOM 637 N N . ARG A 1 92 ? -4.841 -7.857 8.176 1.00 98.94 92 ARG A N 1
ATOM 638 C CA . ARG A 1 92 ? -5.416 -9.134 7.726 1.00 98.94 92 ARG A CA 1
ATOM 639 C C . ARG A 1 92 ? -6.893 -8.992 7.415 1.00 98.94 92 ARG A C 1
ATOM 641 O O . ARG A 1 92 ? -7.677 -8.687 8.310 1.00 98.94 92 ARG A O 1
ATOM 648 N N . ASN A 1 93 ? -7.295 -9.332 6.193 1.00 98.88 93 ASN A N 1
ATOM 649 C CA . ASN A 1 93 ? -8.693 -9.258 5.772 1.00 98.88 93 ASN A CA 1
ATOM 650 C C . ASN A 1 93 ? -9.267 -7.846 6.025 1.00 98.88 93 ASN A C 1
ATOM 652 O O . ASN A 1 93 ? -10.269 -7.686 6.731 1.00 98.88 93 ASN A O 1
ATOM 656 N N . VAL A 1 94 ? -8.555 -6.833 5.521 1.00 98.94 94 VAL A N 1
ATOM 657 C CA . VAL A 1 94 ? -8.944 -5.418 5.597 1.00 98.94 94 VAL A CA 1
ATOM 658 C C . VAL A 1 94 ? -9.415 -4.966 4.220 1.00 98.94 94 VAL A C 1
ATOM 660 O O . VAL A 1 94 ? -8.796 -5.308 3.214 1.00 98.94 94 VAL A O 1
ATOM 663 N N . TRP A 1 95 ? -10.533 -4.249 4.179 1.00 98.88 95 TRP A N 1
ATOM 664 C CA . TRP A 1 95 ? -11.198 -3.860 2.939 1.00 98.88 95 TRP A CA 1
ATOM 665 C C . TRP A 1 95 ? -11.401 -2.355 2.889 1.00 98.88 95 TRP A C 1
ATOM 667 O O . TRP A 1 95 ? -11.871 -1.800 3.873 1.00 98.88 95 TRP A O 1
ATOM 677 N N . TRP A 1 96 ? -11.106 -1.717 1.762 1.00 98.69 96 TRP A N 1
ATOM 678 C CA . TRP A 1 96 ? -11.366 -0.297 1.528 1.00 98.69 96 TRP A CA 1
ATOM 679 C C . TRP A 1 96 ? -12.433 -0.157 0.448 1.00 98.69 96 TRP A C 1
ATOM 681 O O . TRP A 1 96 ? -12.241 -0.622 -0.673 1.00 98.69 96 TRP A O 1
ATOM 691 N N . GLU A 1 97 ? -13.565 0.448 0.803 1.00 97.81 97 GLU A N 1
ATOM 692 C CA . GLU A 1 97 ? -14.689 0.668 -0.122 1.00 97.81 97 GLU A CA 1
ATOM 693 C C . GLU A 1 97 ? -14.438 1.830 -1.085 1.00 97.81 97 GLU A C 1
ATOM 695 O O . GLU A 1 97 ? -15.007 1.850 -2.172 1.00 97.81 97 GLU A O 1
ATOM 700 N N . ASP A 1 98 ? -13.630 2.795 -0.653 1.00 96.25 98 ASP A N 1
ATOM 701 C CA . ASP A 1 98 ? -13.209 3.984 -1.388 1.00 96.25 98 ASP A CA 1
ATOM 702 C C . ASP A 1 98 ? -11.944 4.496 -0.691 1.00 96.25 98 ASP A C 1
ATOM 704 O O . ASP A 1 98 ? -11.975 4.801 0.509 1.00 96.25 98 ASP A O 1
ATOM 708 N N . VAL A 1 99 ? -10.809 4.468 -1.384 1.00 97.06 99 VAL A N 1
ATOM 709 C CA . VAL A 1 99 ? -9.532 4.901 -0.811 1.00 97.06 99 VAL A CA 1
ATOM 710 C C . VAL A 1 99 ? -9.516 6.427 -0.712 1.00 97.06 99 VAL A C 1
ATOM 712 O O . VAL A 1 99 ? -9.913 7.125 -1.636 1.00 97.06 99 VAL A O 1
ATOM 715 N N . GLY A 1 100 ? -9.082 6.940 0.443 1.00 93.69 100 GLY A N 1
ATOM 716 C CA . GLY A 1 100 ? -9.009 8.375 0.708 1.00 93.69 100 GLY A CA 1
ATOM 717 C C . GLY A 1 100 ? -7.775 8.993 0.059 1.00 93.69 100 GLY A C 1
ATOM 718 O O . GLY A 1 100 ? -7.731 9.123 -1.158 1.00 93.69 100 GLY A O 1
ATOM 719 N N . GLU A 1 101 ? -6.788 9.389 0.860 1.00 94.00 101 GLU A N 1
ATOM 720 C CA . GLU A 1 101 ? -5.456 9.742 0.347 1.00 94.00 101 GLU A CA 1
ATOM 721 C C . GLU A 1 101 ? -4.733 8.469 -0.121 1.00 94.00 101 GLU A C 1
ATOM 723 O O . GLU A 1 101 ? -4.689 8.203 -1.324 1.00 94.00 101 GLU A O 1
ATOM 728 N N . ASP A 1 102 ? -4.303 7.647 0.841 1.00 96.06 102 ASP A N 1
ATOM 729 C CA . ASP A 1 102 ? -3.775 6.298 0.651 1.00 96.06 102 ASP A CA 1
ATOM 730 C C . ASP A 1 102 ? -4.640 5.267 1.413 1.00 96.06 102 ASP A C 1
ATOM 732 O O . ASP A 1 102 ? -5.374 5.586 2.355 1.00 96.06 102 ASP A O 1
ATOM 736 N N . ALA A 1 103 ? -4.582 3.984 1.033 1.00 98.31 103 ALA A N 1
ATOM 737 C CA . ALA A 1 103 ? -5.267 2.929 1.787 1.00 98.31 103 ALA A CA 1
ATOM 738 C C . ALA A 1 103 ? -4.496 2.603 3.073 1.00 98.31 103 ALA A C 1
ATOM 740 O O . ALA A 1 103 ? -5.086 2.493 4.156 1.00 98.31 103 ALA A O 1
ATOM 741 N N . ALA A 1 104 ? -3.174 2.445 2.954 1.00 98.62 104 ALA A N 1
ATOM 742 C CA . ALA A 1 104 ? -2.298 2.317 4.105 1.00 98.62 104 ALA A CA 1
ATOM 743 C C . ALA A 1 104 ? -0.859 2.776 3.829 1.00 98.62 104 ALA A C 1
ATOM 745 O O . ALA A 1 104 ? -0.318 2.557 2.743 1.00 98.62 104 ALA A O 1
ATOM 746 N N . THR A 1 105 ? -0.222 3.303 4.872 1.00 98.69 105 THR A N 1
ATOM 747 C CA . THR A 1 105 ? 1.113 3.903 4.832 1.00 98.69 105 THR A CA 1
ATOM 748 C C . THR A 1 105 ? 2.058 3.177 5.782 1.00 98.69 105 THR A C 1
ATOM 750 O O . THR A 1 105 ? 1.729 2.894 6.939 1.00 98.69 105 THR A O 1
ATOM 753 N N . PHE A 1 106 ? 3.245 2.837 5.278 1.00 98.56 106 PHE A N 1
ATOM 754 C CA . PHE A 1 106 ? 4.315 2.211 6.045 1.00 98.56 106 PHE A CA 1
ATOM 755 C C . PHE A 1 106 ? 5.379 3.243 6.430 1.00 98.56 106 PHE A C 1
ATOM 757 O O . PHE A 1 106 ? 6.132 3.703 5.569 1.00 98.56 106 PHE A O 1
ATOM 764 N N . ASP A 1 107 ? 5.476 3.550 7.724 1.00 97.19 107 ASP A N 1
ATOM 765 C CA . ASP A 1 107 ? 6.315 4.615 8.295 1.00 97.19 107 ASP A CA 1
ATOM 766 C C . ASP A 1 107 ? 7.346 4.076 9.304 1.00 97.19 107 ASP A C 1
ATOM 768 O O . ASP A 1 107 ? 7.660 4.713 10.309 1.00 97.19 107 ASP A O 1
ATOM 772 N N . ALA A 1 108 ? 7.882 2.876 9.071 1.00 97.19 108 ALA A N 1
ATOM 773 C CA . ALA A 1 108 ? 8.903 2.311 9.949 1.00 97.19 108 ALA A CA 1
ATOM 774 C C . A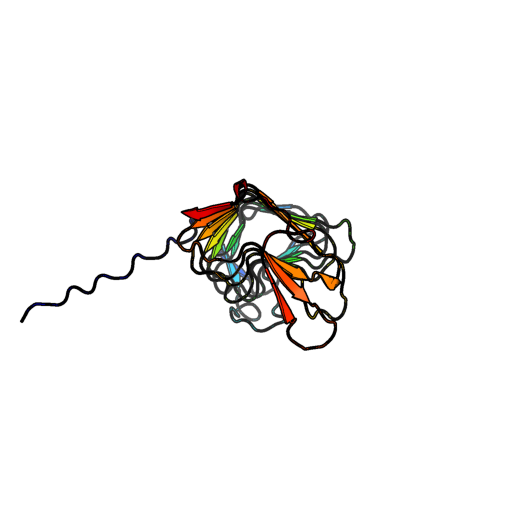LA A 1 108 ? 10.271 3.004 9.820 1.00 97.19 108 ALA A C 1
ATOM 776 O O . ALA A 1 108 ? 10.742 3.323 8.728 1.00 97.19 108 ALA A O 1
ATOM 777 N N . ASP A 1 109 ? 10.976 3.138 10.942 1.00 95.75 109 ASP A N 1
ATOM 778 C CA . ASP A 1 109 ? 12.290 3.787 11.025 1.00 95.75 109 ASP A CA 1
ATOM 779 C C . ASP A 1 109 ? 13.476 2.799 11.022 1.00 95.75 109 ASP A C 1
ATOM 781 O O . ASP A 1 109 ? 14.627 3.197 11.226 1.00 95.75 109 ASP A O 1
ATOM 785 N N . TYR A 1 110 ? 13.233 1.505 10.764 1.00 97.56 110 TYR A N 1
ATOM 786 C CA . TYR A 1 110 ? 14.270 0.469 10.764 1.00 97.56 110 TYR A CA 1
ATOM 787 C C . TYR A 1 110 ? 14.133 -0.548 9.617 1.00 97.56 110 TYR A C 1
ATOM 789 O O . TYR A 1 110 ? 13.061 -1.061 9.322 1.00 97.56 110 TYR A O 1
ATOM 797 N N . ALA A 1 111 ? 15.262 -0.916 9.000 1.00 97.31 111 ALA A N 1
ATOM 798 C CA . ALA A 1 111 ? 15.299 -1.725 7.772 1.00 97.31 111 ALA A CA 1
ATOM 799 C C . ALA A 1 111 ? 14.765 -3.165 7.906 1.00 97.31 111 ALA A C 1
ATOM 801 O O . ALA A 1 111 ? 14.403 -3.786 6.913 1.00 97.31 111 ALA A O 1
ATOM 802 N N . SER A 1 112 ? 14.723 -3.732 9.117 1.00 98.19 112 SER A N 1
ATOM 803 C CA . SER A 1 112 ? 14.138 -5.063 9.342 1.00 98.19 112 SER A CA 1
ATOM 804 C C . SER A 1 112 ? 12.626 -5.035 9.585 1.00 98.19 112 SER A C 1
ATOM 806 O O . SER A 1 112 ? 12.064 -6.072 9.936 1.00 98.19 112 SER A O 1
ATOM 808 N N . ALA A 1 113 ? 11.982 -3.869 9.480 1.00 98.56 113 ALA A N 1
ATOM 809 C CA . ALA A 1 113 ? 10.550 -3.734 9.684 1.00 98.56 113 ALA A CA 1
ATOM 810 C C . ALA A 1 113 ? 9.765 -4.407 8.558 1.00 98.56 113 ALA A C 1
ATOM 812 O O . ALA A 1 113 ? 10.200 -4.442 7.402 1.00 98.56 113 ALA A O 1
ATOM 813 N N . THR A 1 114 ? 8.584 -4.921 8.902 1.00 98.69 114 THR A N 1
ATOM 814 C CA . THR A 1 114 ? 7.696 -5.565 7.930 1.00 98.69 114 THR A CA 1
ATOM 815 C C . THR A 1 114 ? 6.257 -5.094 8.060 1.00 98.69 114 THR A C 1
ATOM 817 O O . THR A 1 114 ? 5.665 -5.202 9.131 1.00 98.69 114 THR A O 1
ATOM 820 N N . MET A 1 115 ? 5.665 -4.641 6.960 1.00 98.88 115 MET A N 1
ATOM 821 C CA . MET A 1 115 ? 4.225 -4.411 6.863 1.00 98.88 115 MET A CA 1
ATOM 822 C C . MET A 1 115 ? 3.603 -5.536 6.045 1.00 98.88 115 MET A C 1
ATOM 824 O O . MET A 1 115 ? 3.885 -5.680 4.859 1.00 98.88 115 MET A O 1
ATOM 828 N N . THR A 1 116 ? 2.783 -6.367 6.681 1.00 98.94 116 THR A N 1
ATOM 829 C CA . THR A 1 116 ? 2.189 -7.540 6.027 1.00 98.94 116 THR A CA 1
ATOM 830 C C . THR A 1 116 ? 0.704 -7.319 5.771 1.00 98.94 116 THR A C 1
ATOM 832 O O . THR A 1 116 ? -0.067 -7.183 6.717 1.00 98.94 116 THR A O 1
ATOM 835 N N . ILE A 1 117 ? 0.297 -7.349 4.507 1.00 98.94 117 ILE A N 1
ATOM 836 C CA . ILE A 1 117 ? -1.089 -7.337 4.049 1.00 98.94 117 ILE A CA 1
ATOM 837 C C . ILE A 1 117 ? -1.458 -8.775 3.659 1.00 98.94 117 ILE A C 1
ATOM 839 O O . ILE A 1 117 ? -0.827 -9.380 2.790 1.00 98.94 117 ILE A O 1
ATOM 843 N N . GLN A 1 118 ? -2.456 -9.339 4.341 1.00 98.88 118 GLN A N 1
ATOM 844 C CA . GLN A 1 118 ? -2.910 -10.726 4.178 1.00 98.88 118 GLN A CA 1
ATOM 845 C C . GLN A 1 118 ? -4.400 -10.768 3.847 1.00 98.88 118 GLN A C 1
ATOM 847 O O . GLN A 1 118 ? -5.247 -10.681 4.746 1.00 98.88 118 GLN A O 1
ATOM 852 N N . GLY A 1 119 ? -4.727 -10.940 2.572 1.00 98.69 119 GLY A N 1
ATOM 853 C CA . GLY A 1 119 ? -6.098 -10.882 2.089 1.00 98.69 119 GLY A CA 1
ATOM 854 C C . GLY A 1 119 ? -6.687 -9.472 2.118 1.00 98.69 119 GLY A C 1
ATOM 855 O O . GLY A 1 119 ? -6.060 -8.519 2.582 1.00 98.69 119 GLY A O 1
ATOM 856 N N . GLY A 1 120 ? -7.944 -9.363 1.696 1.00 98.69 120 GLY A N 1
ATOM 857 C CA . GLY A 1 120 ? -8.658 -8.091 1.632 1.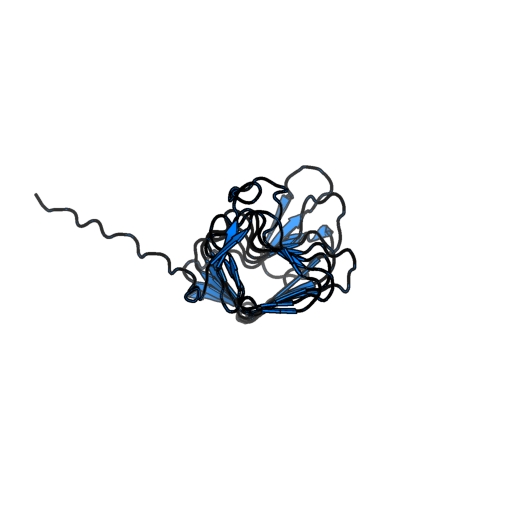00 98.69 120 GLY A CA 1
ATOM 858 C C . GLY A 1 120 ? -8.726 -7.524 0.220 1.00 98.69 120 GLY A C 1
ATOM 859 O O . GLY A 1 120 ? -8.465 -8.230 -0.759 1.00 98.69 120 GLY A O 1
ATOM 860 N N . GLY A 1 121 ? -9.079 -6.248 0.127 1.00 98.75 121 GLY A N 1
ATOM 861 C CA . GLY A 1 121 ? -9.084 -5.544 -1.146 1.00 98.75 121 GLY A CA 1
ATOM 862 C C . GLY A 1 121 ? -9.344 -4.050 -1.018 1.00 98.75 121 GLY A C 1
ATOM 863 O O . GLY A 1 121 ? -9.811 -3.589 0.021 1.00 98.75 121 GLY A O 1
ATOM 864 N N . ALA A 1 122 ? -9.027 -3.296 -2.061 1.00 98.62 122 ALA A N 1
ATOM 865 C CA . ALA A 1 122 ? -9.215 -1.849 -2.106 1.00 98.62 122 ALA A CA 1
ATOM 866 C C . ALA A 1 122 ? -9.671 -1.401 -3.491 1.00 98.62 122 ALA A C 1
ATOM 868 O O . ALA A 1 122 ? -9.271 -1.991 -4.492 1.00 98.62 122 ALA A O 1
ATOM 869 N N . GLN A 1 123 ? -10.471 -0.343 -3.542 1.00 98.06 123 GLN A N 1
ATOM 870 C CA . GLN A 1 123 ? -10.940 0.234 -4.795 1.00 98.06 123 GLN A CA 1
ATOM 871 C C . GLN A 1 123 ? -10.965 1.762 -4.744 1.00 98.06 123 GLN A C 1
ATOM 873 O O . GLN A 1 123 ? -11.001 2.343 -3.657 1.00 98.06 123 GLN A O 1
ATOM 878 N N . TYR A 1 124 ? -10.957 2.389 -5.920 1.00 96.88 124 TYR A N 1
ATOM 879 C CA . TYR A 1 124 ? -11.049 3.844 -6.103 1.00 96.88 124 TYR A CA 1
ATOM 880 C C . TYR A 1 124 ? -9.867 4.631 -5.512 1.00 96.88 124 TYR A C 1
ATOM 882 O O . TYR A 1 124 ? -10.027 5.719 -4.970 1.00 96.88 124 TYR A O 1
ATOM 890 N N . ALA A 1 125 ? -8.650 4.101 -5.641 1.00 96.62 125 ALA A N 1
ATOM 891 C CA . ALA A 1 125 ? -7.435 4.781 -5.199 1.00 96.62 125 ALA A CA 1
ATOM 892 C C . ALA A 1 125 ? -6.908 5.741 -6.271 1.00 96.62 125 ALA A C 1
ATOM 894 O O . ALA A 1 125 ? -6.201 5.332 -7.192 1.00 96.62 125 ALA A O 1
ATOM 895 N N . ALA A 1 126 ? -7.224 7.030 -6.138 1.00 94.56 126 ALA A N 1
ATOM 896 C CA . ALA A 1 126 ? -6.903 8.028 -7.158 1.00 94.56 126 ALA A CA 1
ATOM 897 C C . ALA A 1 126 ? -5.399 8.126 -7.496 1.00 94.56 126 ALA A C 1
ATOM 899 O O . ALA A 1 126 ? -5.064 8.321 -8.665 1.00 94.56 126 ALA A O 1
ATOM 900 N N . ASP A 1 127 ? -4.503 7.972 -6.514 1.00 92.88 127 ASP A N 1
ATOM 901 C CA . ASP A 1 127 ? -3.051 7.915 -6.744 1.00 92.88 127 ASP A CA 1
ATOM 902 C C . ASP A 1 127 ? -2.436 6.594 -6.274 1.00 92.88 127 ASP A C 1
ATOM 904 O O . ASP A 1 127 ? -1.895 5.852 -7.098 1.00 92.88 127 ASP A O 1
ATOM 908 N N . LYS A 1 128 ? -2.494 6.270 -4.975 1.00 95.62 128 LYS A N 1
ATOM 909 C CA . LYS A 1 128 ? -1.795 5.105 -4.416 1.00 95.62 128 LYS A CA 1
ATOM 910 C C . LYS A 1 128 ? -2.689 4.324 -3.456 1.00 95.62 128 LYS A C 1
ATOM 912 O O . LYS A 1 128 ? -3.500 4.881 -2.729 1.00 95.62 128 LYS A O 1
ATOM 917 N N . VAL A 1 129 ? -2.540 3.002 -3.455 1.00 98.75 129 VAL A N 1
ATOM 918 C CA . VAL A 1 129 ? -3.164 2.127 -2.453 1.00 98.75 129 VAL A CA 1
ATOM 919 C C . VAL A 1 129 ? -2.233 2.013 -1.253 1.00 98.75 129 VAL A C 1
ATOM 921 O O . VAL A 1 129 ? -2.626 2.326 -0.135 1.00 98.75 129 VAL A O 1
ATOM 924 N N . PHE A 1 130 ? -0.989 1.589 -1.478 1.00 98.88 130 PHE A N 1
ATOM 925 C CA . PHE A 1 130 ? -0.004 1.432 -0.417 1.00 98.88 130 PHE A CA 1
ATOM 926 C C . PHE A 1 130 ? 1.202 2.344 -0.614 1.00 98.88 130 PHE A C 1
ATOM 928 O O . PHE A 1 130 ? 1.948 2.224 -1.593 1.00 98.88 130 PHE A O 1
ATOM 935 N N . GLN A 1 131 ? 1.424 3.210 0.367 1.00 98.25 131 GLN A N 1
ATOM 936 C CA . GLN A 1 131 ? 2.551 4.129 0.424 1.00 98.25 131 GLN A CA 1
ATOM 937 C C . GLN A 1 131 ? 3.635 3.571 1.352 1.00 98.25 131 GLN A C 1
ATOM 939 O O . GLN A 1 131 ? 3.360 3.078 2.446 1.00 98.25 131 GLN A O 1
ATOM 944 N N . ALA A 1 132 ? 4.896 3.646 0.929 1.00 98.38 132 ALA A N 1
ATOM 945 C CA . ALA A 1 132 ? 6.037 3.312 1.774 1.00 98.38 132 ALA A CA 1
ATOM 946 C C . ALA A 1 132 ? 6.951 4.529 1.930 1.00 98.38 132 ALA A C 1
ATOM 948 O O . ALA A 1 132 ? 7.713 4.864 1.022 1.00 98.38 132 ALA A O 1
ATOM 949 N N . ASN A 1 133 ? 6.898 5.163 3.100 1.00 97.25 133 ASN A N 1
ATOM 950 C CA . ASN A 1 133 ? 7.794 6.257 3.479 1.00 97.25 133 ASN A CA 1
ATOM 951 C C . ASN A 1 133 ? 8.977 5.738 4.301 1.00 97.25 133 ASN A C 1
ATOM 953 O O . ASN A 1 133 ? 10.106 6.200 4.138 1.00 97.25 133 ASN A O 1
ATOM 957 N N . GLY A 1 134 ? 8.732 4.751 5.158 1.00 96.44 134 GLY A N 1
ATOM 958 C CA . GLY A 1 134 ? 9.721 4.121 6.019 1.00 96.44 134 GLY A CA 1
ATOM 959 C C . GLY A 1 134 ? 10.599 3.090 5.315 1.00 96.44 134 GLY A C 1
ATOM 960 O O . GLY A 1 134 ? 10.358 2.711 4.168 1.00 96.44 134 GLY A O 1
ATOM 961 N N . ALA A 1 135 ? 11.630 2.630 6.020 1.00 96.00 135 ALA A N 1
ATOM 962 C CA . ALA A 1 135 ? 12.488 1.540 5.566 1.00 96.00 135 ALA A CA 1
ATOM 963 C C . ALA A 1 135 ? 11.811 0.178 5.787 1.00 96.00 135 ALA A C 1
ATOM 965 O O . ALA A 1 135 ? 10.926 0.030 6.630 1.00 96.00 135 ALA A O 1
ATOM 966 N N . GLY A 1 136 ? 12.288 -0.848 5.083 1.00 98.19 136 GLY A N 1
ATOM 967 C CA . GLY A 1 136 ? 11.880 -2.233 5.311 1.00 98.19 136 GLY A CA 1
ATOM 968 C C . GLY A 1 136 ? 11.102 -2.846 4.157 1.00 98.19 136 GLY A C 1
ATOM 969 O O . GLY A 1 136 ? 11.253 -2.449 3.001 1.00 98.19 136 GLY A O 1
ATOM 970 N N . THR A 1 137 ? 10.327 -3.887 4.465 1.00 98.88 137 THR A N 1
ATOM 971 C CA . THR A 1 137 ? 9.645 -4.707 3.453 1.00 98.88 137 THR A CA 1
ATOM 972 C C . THR A 1 137 ? 8.136 -4.724 3.653 1.00 98.88 137 THR A C 1
ATOM 974 O O . THR A 1 137 ? 7.642 -5.151 4.696 1.00 98.88 137 THR A O 1
ATOM 977 N N . MET A 1 138 ? 7.391 -4.334 2.624 1.00 98.88 138 MET A N 1
ATOM 978 C CA . MET A 1 138 ? 5.954 -4.569 2.550 1.00 98.88 138 MET A CA 1
ATOM 979 C C . MET A 1 138 ? 5.682 -5.908 1.857 1.00 98.88 138 MET A C 1
ATOM 981 O O . MET A 1 138 ? 6.280 -6.220 0.835 1.00 98.88 138 MET A O 1
ATOM 985 N N . THR A 1 139 ? 4.800 -6.736 2.403 1.00 98.94 139 THR A N 1
ATOM 986 C CA . THR A 1 139 ? 4.367 -7.989 1.768 1.00 98.94 139 THR A CA 1
ATOM 987 C C . THR A 1 139 ? 2.870 -7.930 1.539 1.00 98.94 139 THR A C 1
ATOM 989 O O . THR A 1 139 ? 2.120 -7.844 2.505 1.00 98.94 139 THR A O 1
ATOM 992 N N . ILE A 1 140 ? 2.441 -7.981 0.282 1.00 98.94 140 ILE A N 1
ATOM 993 C CA . ILE A 1 140 ? 1.040 -7.924 -0.134 1.00 98.94 140 ILE A CA 1
ATOM 994 C C . ILE A 1 140 ? 0.667 -9.297 -0.677 1.00 98.94 140 ILE A C 1
ATOM 996 O O . ILE A 1 140 ? 1.232 -9.736 -1.674 1.00 98.94 140 ILE A O 1
ATOM 1000 N N . SER A 1 141 ? -0.257 -9.978 -0.002 1.00 98.88 141 SER A N 1
ATOM 1001 C CA . SER A 1 141 ? -0.647 -11.350 -0.336 1.00 98.88 141 SER A CA 1
ATOM 1002 C C . SER A 1 141 ? -2.158 -11.526 -0.392 1.00 98.88 141 SER A C 1
ATOM 1004 O O . SER A 1 141 ? -2.871 -10.951 0.433 1.00 98.88 141 SER A O 1
ATOM 1006 N N . ASP A 1 142 ? -2.638 -12.336 -1.339 1.00 98.81 142 ASP A N 1
ATOM 1007 C CA . ASP A 1 142 ? -4.055 -12.712 -1.488 1.00 98.81 142 ASP A CA 1
ATOM 1008 C C . ASP A 1 142 ? -5.012 -11.505 -1.640 1.00 98.81 142 ASP A C 1
ATOM 1010 O O . ASP A 1 142 ? -6.156 -11.536 -1.178 1.00 98.81 142 ASP A O 1
ATOM 1014 N N . PHE A 1 143 ? -4.540 -10.415 -2.249 1.00 98.88 143 PHE A N 1
ATOM 1015 C CA . PHE A 1 143 ? -5.233 -9.1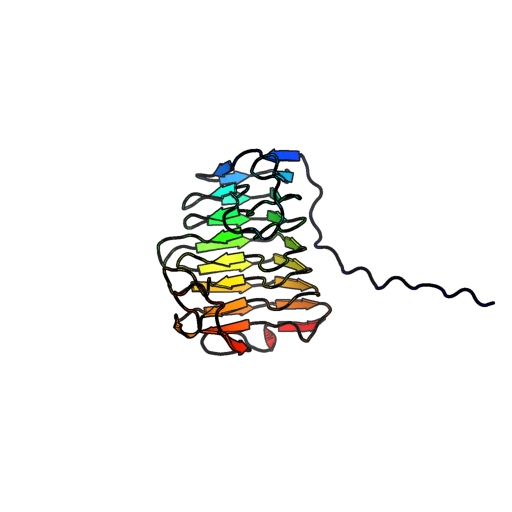23 -2.291 1.00 98.88 143 PHE A CA 1
ATOM 1016 C C . PHE A 1 143 ? -5.938 -8.873 -3.632 1.00 98.88 143 PHE A C 1
ATOM 1018 O O . PHE A 1 143 ? -5.487 -9.333 -4.683 1.00 98.88 143 PHE A O 1
ATOM 1025 N N . GLN A 1 144 ? -7.035 -8.116 -3.602 1.00 98.69 144 GLN A N 1
ATOM 1026 C CA . GLN A 1 144 ? -7.769 -7.686 -4.796 1.00 98.69 144 GLN A CA 1
ATOM 1027 C C . GLN A 1 144 ? -7.810 -6.161 -4.882 1.00 98.69 144 GLN A C 1
ATOM 1029 O O . GLN A 1 144 ? -8.132 -5.499 -3.899 1.00 98.69 144 GLN A O 1
ATOM 1034 N N . VAL A 1 145 ? -7.512 -5.603 -6.049 1.00 98.62 145 VAL A N 1
ATOM 1035 C CA . VAL A 1 145 ? -7.535 -4.155 -6.273 1.00 98.62 145 VAL A CA 1
ATOM 1036 C C . VAL A 1 145 ? -8.231 -3.812 -7.586 1.00 98.62 145 VAL A C 1
ATOM 1038 O O . VAL A 1 145 ? -8.100 -4.552 -8.559 1.00 98.62 145 VAL A O 1
ATOM 1041 N N . GLU A 1 146 ? -8.957 -2.701 -7.622 1.00 98.06 146 GLU A N 1
ATOM 1042 C CA . GLU A 1 146 ? -9.585 -2.154 -8.830 1.00 98.06 146 GLU A CA 1
ATOM 1043 C C . GLU A 1 146 ? -9.569 -0.625 -8.802 1.00 98.06 146 GLU A C 1
ATOM 1045 O O . GLU A 1 146 ? -9.630 -0.040 -7.727 1.00 98.06 146 GLU A O 1
ATOM 1050 N N . ASP A 1 147 ? -9.515 0.014 -9.973 1.00 97.38 147 ASP A N 1
ATOM 1051 C CA . ASP A 1 147 ? -9.598 1.473 -10.123 1.00 97.38 147 ASP A CA 1
ATOM 1052 C C . ASP A 1 147 ? -8.587 2.188 -9.224 1.00 97.38 147 ASP A C 1
ATOM 1054 O O . ASP A 1 147 ? -8.914 2.751 -8.177 1.00 97.38 147 ASP A O 1
ATOM 1058 N N . PHE A 1 148 ? -7.315 2.059 -9.599 1.00 98.25 148 PHE A N 1
ATOM 1059 C CA . PHE A 1 148 ? -6.194 2.509 -8.786 1.00 98.25 148 PHE A CA 1
ATOM 1060 C C . PHE A 1 148 ? -5.084 3.129 -9.633 1.00 98.25 148 PHE A C 1
ATOM 1062 O O . PHE A 1 148 ? -4.751 2.613 -10.694 1.00 98.25 148 PHE A O 1
ATOM 1069 N N . GLY A 1 149 ? -4.417 4.174 -9.148 1.00 98.19 149 GLY A N 1
ATOM 1070 C CA . GLY A 1 149 ? -3.177 4.635 -9.777 1.00 98.19 149 GLY A CA 1
ATOM 1071 C C . GLY A 1 149 ? -2.063 3.598 -9.592 1.00 98.19 149 GLY A C 1
ATOM 1072 O O . GLY A 1 149 ? -1.631 2.932 -10.534 1.00 98.19 149 GLY A O 1
ATOM 1073 N N . LYS A 1 150 ? -1.597 3.424 -8.351 1.00 98.62 150 LYS A N 1
ATOM 1074 C CA . LYS A 1 150 ? -0.453 2.567 -8.002 1.00 98.62 150 LYS A CA 1
ATOM 1075 C C . LYS A 1 150 ? -0.799 1.663 -6.830 1.00 98.62 150 LYS A C 1
ATOM 1077 O O . LYS A 1 150 ? -1.168 2.159 -5.771 1.00 98.62 150 LYS A O 1
ATOM 1082 N N . LEU A 1 151 ? -0.644 0.346 -6.967 1.00 98.88 151 LEU A N 1
ATOM 1083 C CA . LEU A 1 151 ? -0.886 -0.552 -5.827 1.00 98.88 151 LEU A CA 1
ATOM 1084 C C . LEU A 1 151 ? 0.163 -0.329 -4.725 1.00 98.88 151 LEU A C 1
ATOM 1086 O O . LEU A 1 151 ? -0.187 -0.236 -3.556 1.00 98.88 151 LEU A O 1
ATOM 1090 N N . TYR A 1 152 ? 1.435 -0.200 -5.090 1.00 98.88 152 TYR A N 1
ATOM 1091 C CA . TYR A 1 152 ? 2.528 0.118 -4.176 1.00 98.88 152 TYR A CA 1
ATOM 1092 C C . TYR A 1 152 ? 3.388 1.256 -4.726 1.00 98.88 152 TYR A C 1
ATOM 1094 O O . TYR A 1 152 ? 3.784 1.241 -5.897 1.00 98.88 152 TYR A O 1
ATOM 1102 N N . ARG A 1 153 ? 3.773 2.201 -3.864 1.00 98.56 153 ARG A N 1
ATOM 1103 C CA . ARG A 1 153 ? 4.759 3.233 -4.194 1.00 98.56 153 ARG A CA 1
ATOM 1104 C C . ARG A 1 153 ? 5.767 3.426 -3.063 1.00 98.56 153 ARG A C 1
ATOM 1106 O O . ARG A 1 153 ? 5.416 3.794 -1.947 1.00 98.56 153 ARG A O 1
ATOM 1113 N N . SER A 1 154 ? 7.048 3.253 -3.386 1.00 98.50 154 SER A N 1
ATOM 1114 C CA . SER A 1 154 ? 8.144 3.766 -2.551 1.00 98.50 154 SER A CA 1
ATOM 1115 C C . SER A 1 154 ? 8.168 5.290 -2.636 1.00 98.50 154 SER A C 1
ATOM 1117 O O . SER A 1 154 ? 8.135 5.830 -3.739 1.00 98.50 154 SER A O 1
ATOM 1119 N N . CYS A 1 155 ? 8.228 6.008 -1.520 1.00 97.06 155 CYS A N 1
ATOM 1120 C CA . CYS A 1 155 ? 8.193 7.467 -1.534 1.00 97.06 155 CYS A CA 1
ATOM 1121 C C . CYS A 1 155 ? 9.368 8.051 -2.329 1.00 97.06 155 CYS A C 1
ATOM 1123 O O . CYS A 1 155 ? 10.535 7.878 -1.974 1.00 97.06 155 CYS A O 1
ATOM 1125 N N . GLY A 1 156 ? 9.086 8.739 -3.435 1.00 96.12 156 GLY A N 1
ATOM 1126 C CA . GLY A 1 156 ? 10.138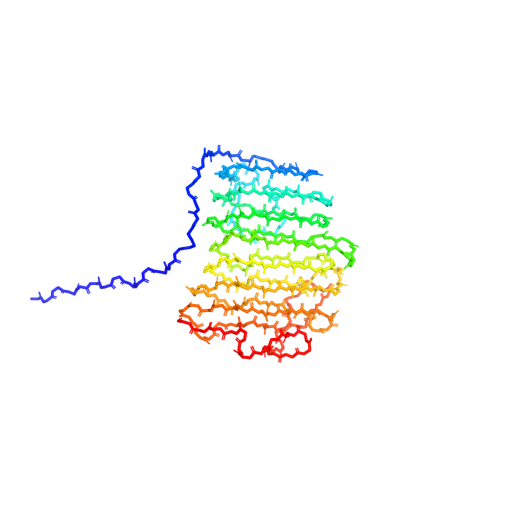 9.186 -4.347 1.00 96.12 156 GLY A CA 1
ATOM 1127 C C . GLY A 1 156 ? 10.699 10.577 -4.067 1.00 96.12 156 GLY A C 1
ATOM 1128 O O . GLY A 1 156 ? 11.726 10.908 -4.640 1.00 96.12 156 GLY A O 1
ATOM 1129 N N . ASN A 1 157 ? 10.073 11.370 -3.203 1.00 94.38 157 ASN A N 1
ATOM 1130 C CA . ASN A 1 157 ? 10.478 12.740 -2.862 1.00 94.38 157 ASN A CA 1
ATOM 1131 C C . ASN A 1 157 ? 10.471 12.998 -1.340 1.00 94.38 157 ASN A C 1
ATOM 1133 O O . ASN A 1 157 ? 10.489 14.144 -0.893 1.00 94.38 157 ASN A O 1
ATOM 1137 N N . CYS A 1 158 ? 10.455 11.934 -0.531 1.00 93.38 158 CYS A N 1
ATOM 1138 C CA . CYS A 1 158 ? 10.625 12.041 0.913 1.00 93.38 158 CYS A CA 1
ATOM 1139 C C . CYS A 1 158 ? 11.977 12.684 1.244 1.00 93.38 158 CYS A C 1
ATOM 1141 O O . CYS A 1 158 ? 12.989 12.409 0.596 1.00 93.38 158 CYS A O 1
ATOM 1143 N N . SER A 1 159 ? 12.002 13.514 2.290 1.00 90.56 159 SER A N 1
ATOM 1144 C CA . SER A 1 159 ? 13.223 14.198 2.735 1.00 90.56 159 SER A CA 1
ATOM 1145 C C . SER A 1 159 ? 14.315 13.224 3.173 1.00 90.56 159 SER A C 1
ATOM 1147 O O . SER A 1 159 ? 15.498 13.485 2.959 1.00 90.56 159 SER A O 1
ATOM 1149 N N . ASP A 1 160 ? 13.904 12.100 3.760 1.00 90.50 160 ASP A N 1
ATOM 1150 C CA . ASP A 1 160 ? 14.773 10.993 4.130 1.00 90.50 160 ASP A CA 1
ATOM 1151 C C . ASP A 1 160 ? 14.526 9.824 3.173 1.00 90.50 160 ASP A C 1
ATOM 1153 O O . ASP A 1 160 ? 13.446 9.230 3.131 1.00 90.50 160 ASP A O 1
ATOM 1157 N N . GLN A 1 161 ? 15.542 9.515 2.367 1.00 95.44 161 GLN A N 1
ATOM 1158 C CA . GLN A 1 161 ? 15.499 8.415 1.410 1.00 95.44 161 GLN A CA 1
ATOM 1159 C C . GLN A 1 161 ? 16.224 7.194 1.964 1.00 95.44 161 GLN A C 1
ATOM 1161 O O . GLN A 1 161 ? 17.345 7.282 2.470 1.00 95.44 161 GLN A O 1
ATOM 1166 N N . VAL A 1 162 ? 15.553 6.055 1.850 1.00 96.00 162 VAL A N 1
ATOM 1167 C CA . VAL A 1 162 ? 15.966 4.736 2.333 1.00 96.00 162 VAL A CA 1
ATOM 1168 C C . VAL A 1 162 ? 15.635 3.708 1.257 1.00 96.00 162 VAL A C 1
ATOM 1170 O O . VAL A 1 162 ? 14.795 3.974 0.398 1.00 96.00 162 VAL A O 1
ATOM 1173 N N . ASP A 1 163 ? 16.284 2.549 1.300 1.00 95.06 163 ASP A N 1
ATOM 1174 C CA . ASP A 1 163 ? 15.897 1.414 0.472 1.00 95.06 163 ASP A CA 1
ATOM 1175 C C . ASP A 1 163 ? 14.578 0.813 0.976 1.00 95.06 163 ASP A C 1
ATOM 1177 O O . ASP A 1 163 ? 14.394 0.546 2.169 1.00 95.06 163 ASP A O 1
ATOM 1181 N N . ARG A 1 164 ? 13.632 0.628 0.052 1.00 98.50 164 ARG A N 1
ATOM 1182 C CA . ARG A 1 164 ? 12.304 0.078 0.338 1.00 98.50 164 ARG A CA 1
ATOM 1183 C C . ARG A 1 164 ? 12.022 -1.123 -0.542 1.00 98.50 164 ARG A C 1
ATOM 1185 O O . ARG A 1 164 ? 12.314 -1.135 -1.739 1.00 98.50 164 ARG A O 1
ATOM 1192 N N . HIS A 1 165 ? 11.422 -2.142 0.055 1.00 98.81 165 HIS A N 1
ATOM 1193 C CA . HIS A 1 165 ? 11.155 -3.395 -0.630 1.00 98.81 165 HIS A CA 1
ATOM 1194 C C . HIS A 1 165 ? 9.672 -3.745 -0.586 1.00 98.81 165 HIS A C 1
ATOM 1196 O O . HIS A 1 165 ? 8.985 -3.483 0.404 1.00 98.81 165 HIS A O 1
ATOM 1202 N N . VAL A 1 166 ? 9.186 -4.385 -1.646 1.00 98.94 166 VAL A N 1
ATOM 1203 C CA . VAL A 1 166 ? 7.850 -4.969 -1.699 1.00 98.94 166 VAL A CA 1
ATOM 1204 C C . VAL A 1 166 ? 7.892 -6.385 -2.267 1.00 98.94 166 VAL A C 1
ATOM 1206 O O . VAL A 1 166 ? 8.636 -6.674 -3.203 1.00 98.94 166 VAL A O 1
ATOM 1209 N N . VAL A 1 167 ? 7.082 -7.269 -1.698 1.00 98.94 167 VAL A N 1
ATOM 1210 C CA . VAL A 1 167 ? 6.777 -8.599 -2.234 1.00 98.94 167 VAL A CA 1
ATOM 1211 C C . VAL A 1 167 ? 5.278 -8.649 -2.497 1.00 98.94 167 VAL A C 1
ATOM 1213 O O . VAL A 1 167 ? 4.493 -8.403 -1.583 1.00 98.94 167 VAL A O 1
ATOM 1216 N N . ILE A 1 168 ? 4.884 -8.943 -3.732 1.00 98.94 168 ILE A N 1
ATOM 1217 C CA . ILE A 1 168 ? 3.491 -8.970 -4.183 1.00 98.94 168 ILE A CA 1
ATOM 1218 C C . ILE A 1 168 ? 3.177 -10.384 -4.668 1.00 98.94 168 ILE A C 1
ATOM 1220 O O . ILE A 1 168 ? 3.677 -10.822 -5.702 1.00 98.94 168 ILE A O 1
ATOM 1224 N N . ASP A 1 169 ? 2.362 -11.104 -3.906 1.00 98.88 169 ASP A N 1
ATOM 1225 C CA . ASP A 1 169 ? 2.065 -12.516 -4.134 1.00 98.88 169 ASP A CA 1
ATOM 1226 C C . ASP A 1 169 ? 0.558 -12.756 -4.247 1.00 98.88 169 ASP A C 1
ATOM 1228 O O . ASP A 1 169 ? -0.223 -12.313 -3.408 1.00 98.88 169 ASP A O 1
ATOM 1232 N N . ASN A 1 170 ? 0.138 -13.483 -5.278 1.00 98.81 170 ASN A N 1
ATOM 1233 C CA . ASN A 1 170 ? -1.260 -13.864 -5.481 1.00 98.81 170 ASN A CA 1
ATOM 1234 C C . ASN A 1 170 ? -2.236 -12.666 -5.434 1.00 98.81 170 ASN A C 1
ATOM 1236 O O . ASN A 1 170 ? -3.211 -12.661 -4.680 1.00 98.81 170 ASN A O 1
ATOM 1240 N N . VAL A 1 171 ? -1.951 -11.625 -6.223 1.00 98.88 171 VAL A N 1
ATOM 1241 C CA . VAL A 1 171 ? -2.772 -10.407 -6.308 1.00 98.88 171 VAL A CA 1
ATOM 1242 C C . VAL A 1 171 ? -3.560 -10.372 -7.610 1.00 98.88 171 VAL A C 1
ATOM 1244 O O . VAL A 1 171 ? -3.015 -10.627 -8.684 1.00 98.88 171 VAL A O 1
ATOM 1247 N N . THR A 1 172 ? -4.842 -10.015 -7.517 1.00 98.69 172 THR A N 1
ATOM 1248 C CA . THR A 1 172 ? -5.683 -9.708 -8.683 1.00 98.69 172 THR A CA 1
ATOM 1249 C C . THR A 1 172 ? -5.877 -8.201 -8.793 1.00 98.69 172 THR A C 1
ATOM 1251 O O . THR A 1 172 ? -6.387 -7.580 -7.863 1.00 98.69 172 THR A O 1
ATOM 1254 N N . ALA A 1 173 ? -5.477 -7.625 -9.921 1.00 98.38 173 ALA A N 1
ATOM 1255 C CA . ALA A 1 173 ? -5.625 -6.211 -10.228 1.00 98.38 173 ALA A CA 1
ATOM 1256 C C . ALA A 1 173 ? -6.548 -6.025 -11.432 1.00 98.38 173 ALA A C 1
ATOM 1258 O O . ALA A 1 173 ? -6.251 -6.482 -12.537 1.00 98.38 173 ALA A O 1
ATOM 1259 N N . THR A 1 174 ? -7.671 -5.356 -11.215 1.00 98.31 174 THR A N 1
ATOM 1260 C CA . THR A 1 174 ? -8.704 -5.134 -12.224 1.00 98.31 174 THR A CA 1
ATOM 1261 C C . THR A 1 174 ? -8.620 -3.706 -12.742 1.00 98.31 174 THR A C 1
ATOM 1263 O O . THR A 1 174 ? -8.516 -2.754 -11.974 1.00 98.31 174 THR A O 1
ATOM 1266 N N . ALA A 1 175 ? -8.649 -3.554 -14.063 1.00 96.38 175 ALA A N 1
ATOM 1267 C CA . ALA A 1 175 ? -8.637 -2.255 -14.714 1.00 96.38 175 ALA A CA 1
ATOM 1268 C C . ALA A 1 175 ? -9.901 -1.427 -14.378 1.00 96.38 175 ALA A C 1
ATOM 1270 O O . ALA A 1 175 ? -10.985 -2.002 -14.251 1.00 96.38 175 ALA A O 1
ATOM 1271 N N . PRO A 1 176 ? -9.796 -0.085 -14.334 1.00 97.00 176 PRO A N 1
ATOM 1272 C CA . PRO A 1 176 ? -8.613 0.698 -14.701 1.00 97.00 176 PRO A CA 1
ATOM 1273 C C . PRO A 1 176 ? -7.506 0.679 -13.637 1.00 97.00 176 PRO A C 1
ATOM 1275 O O . PRO A 1 176 ? -7.762 0.499 -12.453 1.00 97.00 176 PRO A O 1
ATOM 1278 N N . GLY A 1 177 ? -6.264 0.872 -14.076 1.00 96.81 177 GLY A N 1
ATOM 1279 C CA . GLY A 1 177 ? -5.172 1.246 -13.185 1.00 96.81 177 GLY A CA 1
ATOM 1280 C C . GLY A 1 177 ? -3.831 1.410 -13.891 1.00 96.81 177 GLY A C 1
ATOM 1281 O O . GLY A 1 177 ? -3.671 0.919 -15.010 1.00 96.81 177 GLY A O 1
ATOM 1282 N N . ASP A 1 178 ? -2.883 2.118 -13.266 1.00 98.00 178 ASP A N 1
ATOM 1283 C CA . ASP A 1 178 ? -1.642 2.516 -13.948 1.00 98.00 178 ASP A CA 1
ATOM 1284 C C . ASP A 1 178 ? -0.516 1.488 -13.774 1.00 98.00 178 ASP A C 1
ATOM 1286 O O . ASP A 1 178 ? 0.037 1.002 -14.764 1.00 98.00 178 ASP A O 1
ATOM 1290 N N . THR A 1 179 ? -0.130 1.160 -12.532 1.00 98.56 179 THR A N 1
ATOM 1291 C CA . THR A 1 179 ? 0.972 0.213 -12.270 1.00 98.56 179 THR A CA 1
ATOM 1292 C C . THR A 1 179 ? 0.877 -0.495 -10.917 1.00 98.56 179 THR A C 1
ATOM 1294 O O . THR A 1 179 ? 0.404 0.075 -9.937 1.00 98.56 179 THR A O 1
ATOM 1297 N N . LEU A 1 180 ? 1.368 -1.733 -10.806 1.00 98.81 180 LEU A N 1
ATOM 1298 C CA . LEU A 1 180 ? 1.361 -2.446 -9.520 1.00 98.81 180 LEU A CA 1
ATOM 1299 C C . LEU A 1 180 ? 2.432 -1.932 -8.549 1.00 98.81 180 LEU A C 1
ATOM 1301 O O . LEU A 1 180 ? 2.149 -1.779 -7.365 1.00 98.81 180 LEU A O 1
ATOM 1305 N N . ALA A 1 181 ? 3.648 -1.638 -9.012 1.00 98.88 181 ALA A N 1
ATOM 1306 C CA . ALA A 1 181 ? 4.694 -1.092 -8.146 1.00 98.88 181 ALA A CA 1
ATOM 1307 C C . ALA A 1 181 ? 5.460 0.060 -8.798 1.00 98.88 181 ALA A C 1
ATOM 1309 O O . ALA A 1 181 ? 5.888 -0.039 -9.946 1.00 98.88 181 ALA A O 1
ATOM 1310 N N . GLY A 1 182 ? 5.711 1.120 -8.031 1.00 98.62 182 GLY A N 1
ATOM 1311 C CA . GLY A 1 182 ? 6.682 2.167 -8.350 1.00 98.62 182 GLY A CA 1
ATOM 1312 C C . GLY A 1 182 ? 7.891 2.115 -7.415 1.00 98.62 182 GLY A C 1
ATOM 1313 O O . GLY A 1 182 ? 7.749 2.374 -6.216 1.00 98.62 182 GLY A O 1
ATOM 1314 N N . VAL A 1 183 ? 9.075 1.816 -7.959 1.00 98.69 183 VAL A N 1
ATOM 1315 C CA . VAL A 1 183 ? 10.336 1.670 -7.202 1.00 98.69 183 VAL A CA 1
ATOM 1316 C C . VAL A 1 183 ? 11.357 2.743 -7.582 1.00 98.69 183 VAL A C 1
ATOM 1318 O O . VAL A 1 183 ? 11.489 3.080 -8.760 1.00 98.69 183 VAL A O 1
ATOM 1321 N N . ASN A 1 184 ? 12.106 3.268 -6.607 1.00 98.38 184 ASN A N 1
ATOM 1322 C CA . ASN A 1 184 ? 13.193 4.216 -6.855 1.00 98.38 184 ASN A CA 1
ATOM 1323 C C . ASN A 1 184 ? 14.510 3.455 -7.056 1.00 98.38 184 ASN A C 1
ATOM 1325 O O . ASN A 1 184 ? 15.182 3.047 -6.104 1.00 98.38 184 ASN A O 1
ATOM 1329 N N . ILE A 1 185 ? 14.901 3.248 -8.312 1.00 97.69 185 ILE A N 1
ATOM 1330 C CA . ILE A 1 185 ? 16.021 2.352 -8.641 1.00 97.69 185 ILE A CA 1
ATOM 1331 C C . ILE A 1 185 ? 17.373 2.880 -8.141 1.00 97.69 185 ILE A C 1
ATOM 1333 O O . ILE A 1 185 ? 18.279 2.100 -7.849 1.00 97.69 185 ILE A O 1
ATOM 1337 N N . ASN A 1 186 ? 17.503 4.200 -7.990 1.00 97.38 186 ASN A N 1
ATOM 1338 C CA . ASN A 1 186 ? 18.701 4.868 -7.487 1.00 97.38 186 ASN A CA 1
ATOM 1339 C C . ASN A 1 186 ? 18.910 4.715 -5.969 1.00 97.38 186 ASN A C 1
ATOM 1341 O O . ASN A 1 186 ? 20.024 4.956 -5.502 1.00 97.38 186 ASN A O 1
ATOM 1345 N N . TYR A 1 187 ? 17.889 4.289 -5.216 1.00 97.44 187 TYR A N 1
ATOM 1346 C CA . TYR A 1 187 ? 17.992 4.007 -3.778 1.00 97.44 187 TYR A CA 1
ATOM 1347 C C . TYR A 1 187 ? 18.100 2.515 -3.448 1.00 97.44 187 TYR A C 1
ATOM 1349 O O . TYR A 1 187 ? 18.326 2.165 -2.297 1.00 97.44 187 TYR A O 1
ATOM 1357 N N . GLY A 1 188 ? 18.054 1.638 -4.456 1.00 96.94 188 GLY A N 1
ATOM 1358 C CA . GLY A 1 188 ? 18.191 0.192 -4.258 1.00 96.94 188 GLY A CA 1
ATOM 1359 C C . GLY A 1 188 ? 16.877 -0.527 -3.953 1.00 96.94 188 GLY A C 1
ATOM 1360 O O . GLY A 1 188 ? 16.914 -1.695 -3.569 1.00 96.94 188 GLY A O 1
ATOM 1361 N N . ASP A 1 189 ? 15.741 0.140 -4.168 1.00 98.69 189 ASP A N 1
ATOM 1362 C CA . ASP A 1 189 ? 14.409 -0.426 -3.959 1.00 98.69 189 ASP A CA 1
ATOM 1363 C C . ASP A 1 189 ? 14.194 -1.706 -4.766 1.00 98.69 189 ASP A C 1
ATOM 1365 O O . ASP A 1 189 ? 14.704 -1.842 -5.882 1.00 98.69 189 ASP A O 1
ATOM 1369 N N . THR A 1 190 ? 13.394 -2.636 -4.245 1.00 98.81 190 THR A N 1
ATOM 1370 C CA . THR A 1 190 ? 13.052 -3.856 -4.993 1.00 98.81 190 THR A CA 1
ATOM 1371 C C . THR A 1 190 ? 11.582 -4.218 -4.883 1.00 98.81 190 THR A C 1
ATOM 1373 O O . THR A 1 190 ? 11.027 -4.185 -3.792 1.00 98.81 190 THR A O 1
ATOM 1376 N N . ALA A 1 191 ? 10.985 -4.670 -5.979 1.00 98.88 191 ALA A N 1
ATOM 1377 C CA . ALA A 1 191 ? 9.663 -5.275 -6.026 1.00 98.88 191 ALA A CA 1
ATOM 1378 C C . ALA A 1 191 ? 9.763 -6.704 -6.566 1.00 98.88 191 ALA A C 1
ATOM 1380 O O . ALA A 1 191 ? 10.343 -6.917 -7.631 1.00 98.88 191 ALA A O 1
ATOM 1381 N N . GLU A 1 192 ? 9.215 -7.675 -5.845 1.00 98.88 192 GLU A N 1
ATOM 1382 C CA . GLU A 1 192 ? 9.131 -9.078 -6.266 1.00 98.88 192 GLU A CA 1
ATOM 1383 C C . GLU A 1 192 ? 7.674 -9.448 -6.534 1.00 98.88 192 GLU A C 1
ATOM 1385 O O . GLU A 1 192 ? 6.800 -9.037 -5.772 1.00 98.88 192 GLU A O 1
ATOM 1390 N N . PHE A 1 193 ? 7.411 -10.209 -7.599 1.00 98.88 193 PHE A N 1
ATOM 1391 C CA . PHE A 1 193 ? 6.046 -10.569 -7.988 1.00 98.88 193 PHE A CA 1
ATOM 1392 C C . PHE A 1 193 ? 5.906 -12.064 -8.251 1.00 98.88 193 PHE A C 1
ATOM 1394 O O . PHE A 1 193 ? 6.729 -12.654 -8.949 1.00 98.88 193 PHE A O 1
ATOM 1401 N N . SER A 1 194 ? 4.815 -12.649 -7.764 1.00 98.69 194 SER A N 1
ATOM 1402 C CA . SER A 1 194 ? 4.410 -14.020 -8.073 1.00 98.69 194 SER A CA 1
ATOM 1403 C C . SER A 1 194 ? 2.889 -14.154 -8.094 1.00 98.69 194 SER A C 1
ATOM 1405 O O . SER A 1 194 ? 2.185 -13.567 -7.278 1.00 98.69 194 SER A O 1
ATOM 1407 N N . GLY A 1 195 ? 2.351 -14.931 -9.038 1.00 98.56 195 GLY A N 1
ATOM 1408 C CA . GLY A 1 195 ? 0.912 -15.228 -9.085 1.00 98.56 195 GLY A CA 1
ATOM 1409 C C . GLY A 1 195 ? 0.012 -14.009 -9.325 1.00 98.56 195 GLY A C 1
ATOM 1410 O O . GLY A 1 195 ? -1.081 -13.934 -8.776 1.00 98.56 195 GLY A O 1
ATOM 1411 N N . ILE A 1 196 ? 0.457 -13.045 -10.125 1.00 98.81 196 ILE A N 1
ATOM 1412 C CA . ILE A 1 196 ? -0.303 -11.835 -10.433 1.00 98.81 196 ILE A CA 1
ATOM 1413 C C . ILE A 1 196 ? -1.322 -12.116 -11.535 1.00 98.81 196 ILE A C 1
ATOM 1415 O O . ILE A 1 196 ? -0.989 -12.703 -12.566 1.00 98.81 196 ILE A O 1
ATOM 1419 N N . THR A 1 197 ? -2.548 -11.634 -11.349 1.00 98.56 197 THR A N 1
ATOM 1420 C CA . THR A 1 197 ? -3.590 -11.626 -12.382 1.00 98.56 197 THR A CA 1
ATOM 1421 C C . THR A 1 197 ? -4.005 -10.190 -12.673 1.00 98.56 197 THR A C 1
ATOM 1423 O O . THR A 1 197 ? -4.451 -9.486 -11.775 1.00 98.56 197 THR A O 1
ATOM 1426 N N . ILE A 1 198 ? -3.856 -9.749 -13.920 1.00 98.38 198 ILE A N 1
ATOM 1427 C CA . ILE A 1 198 ? -4.290 -8.433 -14.396 1.00 98.38 198 ILE A CA 1
ATOM 1428 C C . ILE A 1 198 ? -5.518 -8.630 -15.281 1.00 98.38 198 ILE A C 1
ATOM 1430 O O . ILE A 1 198 ? -5.440 -9.311 -16.302 1.00 98.38 198 ILE A O 1
ATOM 1434 N N . VAL A 1 199 ? -6.640 -8.026 -14.900 1.00 97.94 199 VAL A N 1
ATOM 1435 C CA . VAL A 1 199 ? -7.939 -8.207 -15.558 1.00 97.94 199 VAL A CA 1
ATOM 1436 C C . VAL A 1 199 ? -8.328 -6.938 -16.305 1.00 97.94 199 VAL A C 1
ATOM 1438 O O . VAL A 1 199 ? -8.341 -5.850 -15.735 1.00 97.94 199 VAL A O 1
ATOM 1441 N N . GLY A 1 200 ? -8.698 -7.062 -17.578 1.00 96.38 200 GLY A N 1
ATOM 1442 C CA . GLY A 1 200 ? -9.321 -5.975 -18.339 1.00 96.38 200 GLY A CA 1
ATOM 1443 C C . GLY A 1 200 ? -8.365 -4.953 -18.967 1.00 96.38 200 GLY A C 1
ATOM 1444 O O . GLY A 1 200 ? -8.817 -4.167 -19.800 1.00 96.38 200 GLY A O 1
ATOM 1445 N N . ASP A 1 201 ? -7.063 -4.992 -18.662 1.00 94.94 201 ASP A N 1
ATOM 1446 C CA . ASP A 1 201 ? -6.048 -4.199 -19.367 1.00 94.94 201 ASP A CA 1
ATOM 1447 C C . ASP A 1 201 ? -4.668 -4.879 -19.416 1.00 94.94 201 ASP A C 1
ATOM 1449 O O . ASP A 1 201 ? -3.877 -4.827 -18.479 1.00 94.94 201 ASP A O 1
ATOM 1453 N N . SER A 1 202 ? -4.322 -5.460 -20.570 1.00 94.00 202 SER A N 1
ATOM 1454 C CA . SER A 1 202 ? -2.987 -6.039 -20.794 1.00 94.00 202 SER A CA 1
ATOM 1455 C C . SER A 1 202 ? -1.842 -5.015 -20.882 1.00 94.00 202 SER A C 1
ATOM 1457 O O . SER A 1 202 ? -0.684 -5.410 -21.019 1.00 94.00 202 SER A O 1
ATOM 1459 N N . GLY A 1 203 ? -2.164 -3.719 -20.902 1.00 95.69 203 GLY A N 1
ATOM 1460 C CA . GLY A 1 203 ? -1.218 -2.606 -20.927 1.00 95.69 203 GLY A CA 1
ATOM 1461 C C . GLY A 1 203 ? -0.858 -2.047 -19.549 1.00 95.69 203 GLY A C 1
ATOM 1462 O O . GLY A 1 203 ? 0.082 -1.256 -19.482 1.00 95.69 203 GLY A O 1
ATOM 1463 N N . MET A 1 204 ? -1.550 -2.463 -18.482 1.00 97.56 204 MET A N 1
ATOM 1464 C CA . MET A 1 204 ? -1.262 -2.034 -17.111 1.00 97.56 204 MET A CA 1
ATOM 1465 C C . MET A 1 204 ? 0.192 -2.347 -16.730 1.00 97.56 204 MET A C 1
ATOM 1467 O O . MET A 1 204 ? 0.715 -3.434 -17.005 1.00 97.56 204 MET A O 1
ATOM 1471 N N . GLY A 1 205 ? 0.859 -1.386 -16.091 1.00 97.69 205 GLY A N 1
ATOM 1472 C CA . GLY A 1 205 ? 2.226 -1.543 -15.618 1.00 97.69 205 GLY A CA 1
ATOM 1473 C C . GLY A 1 205 ? 2.331 -2.597 -14.514 1.00 97.69 205 GLY A C 1
ATOM 1474 O O . GLY A 1 205 ? 1.517 -2.659 -13.599 1.00 97.69 205 GLY A O 1
ATOM 1475 N N . VAL A 1 206 ? 3.368 -3.431 -14.563 1.00 98.56 206 VAL A N 1
ATOM 1476 C CA . VAL A 1 206 ? 3.689 -4.335 -13.442 1.00 98.56 206 VAL A CA 1
ATOM 1477 C C . VAL A 1 206 ? 4.651 -3.648 -12.477 1.00 98.56 206 VAL A C 1
ATOM 1479 O O . VAL A 1 206 ? 4.436 -3.633 -11.273 1.00 98.56 206 VAL A O 1
ATOM 1482 N N . CYS A 1 207 ? 5.728 -3.064 -12.997 1.00 98.75 207 CYS A N 1
ATOM 1483 C CA . CYS A 1 207 ? 6.739 -2.415 -12.175 1.00 98.75 207 CYS A CA 1
ATOM 1484 C C . CYS A 1 207 ? 7.351 -1.247 -12.944 1.00 98.75 207 CYS A C 1
ATOM 1486 O O . CYS A 1 207 ? 7.961 -1.455 -13.997 1.00 98.75 207 CYS A O 1
ATOM 1488 N N . THR A 1 208 ? 7.164 -0.039 -12.426 1.00 98.69 208 THR A N 1
ATOM 1489 C CA . THR A 1 208 ? 7.653 1.225 -12.980 1.00 98.69 208 THR A CA 1
ATOM 1490 C C . THR A 1 208 ? 8.858 1.709 -12.178 1.00 98.69 208 THR A C 1
ATOM 1492 O O . THR A 1 208 ? 8.893 1.611 -10.949 1.00 98.69 208 THR A O 1
ATOM 1495 N N . TRP A 1 209 ? 9.870 2.206 -12.881 1.00 98.38 209 TRP A N 1
ATOM 1496 C CA . TRP A 1 209 ? 11.149 2.633 -12.328 1.00 98.38 209 TRP A CA 1
ATOM 1497 C C . TRP A 1 209 ? 11.208 4.149 -12.264 1.00 98.38 209 TRP A C 1
ATOM 1499 O O . TRP A 1 209 ? 10.947 4.831 -13.257 1.00 98.38 209 TRP A O 1
ATOM 1509 N N . TYR A 1 210 ? 11.630 4.660 -11.116 1.00 98.25 210 TYR A N 1
ATOM 1510 C CA . TYR A 1 210 ? 11.795 6.083 -10.878 1.00 98.25 210 TYR A CA 1
ATOM 1511 C C . TYR A 1 210 ? 13.222 6.415 -10.443 1.00 98.25 210 TYR A C 1
ATOM 1513 O O . TYR A 1 210 ? 13.885 5.614 -9.777 1.00 98.25 210 TYR A O 1
ATOM 1521 N N . GLU A 1 211 ? 13.671 7.621 -10.775 1.00 97.50 211 GLU A N 1
ATOM 1522 C CA . GLU A 1 211 ? 14.768 8.290 -10.081 1.00 97.50 211 GLU A CA 1
ATOM 1523 C C . GLU A 1 211 ? 14.182 9.150 -8.956 1.00 97.50 211 GLU A C 1
ATOM 1525 O O . GLU A 1 211 ? 13.648 10.241 -9.174 1.00 97.50 211 GLU A O 1
ATOM 1530 N N . GLY A 1 212 ? 14.250 8.618 -7.734 1.00 95.56 212 GLY A N 1
ATOM 1531 C CA . GLY A 1 212 ? 13.846 9.334 -6.531 1.00 95.56 212 GLY A CA 1
ATOM 1532 C C . GLY A 1 212 ? 14.792 10.495 -6.220 1.00 95.56 212 GLY A C 1
ATOM 1533 O O . GLY A 1 212 ? 15.958 10.504 -6.621 1.00 95.56 212 GLY A O 1
ATOM 1534 N N . ASN A 1 213 ? 14.294 11.469 -5.472 1.00 94.44 213 ASN A N 1
ATOM 1535 C CA . ASN A 1 213 ? 15.008 12.665 -5.063 1.00 94.44 213 ASN A CA 1
ATOM 1536 C C . ASN A 1 213 ? 14.673 13.038 -3.602 1.00 94.44 213 ASN A C 1
ATOM 1538 O O . ASN A 1 213 ? 13.866 12.386 -2.941 1.00 94.44 213 ASN A O 1
ATOM 1542 N N . VAL A 1 214 ? 15.349 14.066 -3.085 1.00 90.06 214 VAL A N 1
ATOM 1543 C CA . VAL A 1 214 ? 15.146 14.625 -1.729 1.00 90.06 214 VAL A CA 1
ATOM 1544 C C . VAL A 1 214 ? 14.591 16.056 -1.774 1.00 90.06 214 VAL A C 1
ATOM 1546 O O . VAL A 1 214 ? 14.586 16.763 -0.768 1.00 90.06 214 VAL A O 1
ATOM 1549 N N . ASP A 1 215 ? 14.180 16.505 -2.960 1.00 82.19 215 ASP A N 1
ATOM 1550 C CA . ASP A 1 215 ? 13.638 17.836 -3.208 1.00 82.19 215 ASP A CA 1
ATOM 1551 C C . ASP A 1 215 ? 12.100 17.765 -3.270 1.00 82.19 215 ASP A C 1
ATOM 1553 O O . ASP A 1 215 ? 11.508 16.695 -3.315 1.00 82.19 215 ASP A O 1
ATOM 1557 N N . SER A 1 216 ? 11.403 18.903 -3.324 1.00 73.44 216 SER A N 1
ATOM 1558 C CA . SER A 1 216 ? 9.931 18.913 -3.442 1.00 73.44 216 SER A CA 1
ATOM 1559 C C . SER A 1 216 ? 9.420 18.618 -4.865 1.00 73.44 216 SER A C 1
ATOM 1561 O O . SER A 1 216 ? 8.330 19.059 -5.227 1.00 73.44 216 SER A O 1
ATOM 1563 N N . GLY A 1 217 ? 10.245 18.014 -5.722 1.00 84.88 217 GLY A N 1
ATOM 1564 C CA . GLY A 1 217 ? 9.926 17.742 -7.122 1.00 84.88 217 GLY A CA 1
ATOM 1565 C C . GLY A 1 217 ? 9.423 16.319 -7.325 1.00 84.88 217 GLY A C 1
ATOM 1566 O O . GLY A 1 217 ? 9.895 15.391 -6.670 1.00 84.88 217 GLY A O 1
ATOM 1567 N N . GLU A 1 218 ? 8.500 16.142 -8.271 1.00 89.44 218 GLU A N 1
ATOM 1568 C CA . GLU A 1 218 ? 8.063 14.804 -8.671 1.00 89.44 218 GLU A CA 1
ATOM 1569 C C . GLU A 1 218 ? 9.253 13.968 -9.181 1.00 89.44 218 GLU A C 1
ATOM 1571 O O . GLU A 1 218 ? 10.053 14.474 -9.978 1.00 89.44 218 GLU A O 1
ATOM 1576 N N . PRO A 1 219 ? 9.392 12.708 -8.734 1.00 93.56 219 PRO A N 1
ATOM 1577 C CA . PRO A 1 219 ? 10.403 11.777 -9.230 1.00 93.56 219 PRO A CA 1
ATOM 1578 C C . PRO A 1 219 ? 10.276 11.553 -10.737 1.00 93.56 219 PRO A C 1
ATOM 1580 O O . PRO A 1 219 ? 9.170 11.419 -11.262 1.00 93.56 219 PRO A O 1
ATOM 1583 N N . GLU A 1 220 ? 11.405 11.454 -11.434 1.00 95.81 220 GLU A N 1
ATOM 1584 C CA . GLU A 1 220 ? 11.402 11.169 -12.869 1.00 95.81 220 GLU A CA 1
ATOM 1585 C C . GLU A 1 220 ? 11.106 9.685 -13.109 1.00 95.81 220 GLU A C 1
ATOM 1587 O O . GLU A 1 220 ? 11.755 8.818 -12.526 1.00 95.81 220 GLU A O 1
ATOM 1592 N N . GLU A 1 221 ? 10.139 9.380 -13.976 1.00 97.38 221 GLU A N 1
ATOM 1593 C CA . GLU A 1 221 ? 9.954 8.026 -14.498 1.00 97.38 221 GLU A CA 1
ATOM 1594 C C . GLU A 1 221 ? 11.046 7.725 -15.528 1.00 97.38 221 GLU A C 1
ATOM 1596 O O . GLU A 1 221 ? 11.163 8.409 -16.546 1.00 97.38 221 GLU A O 1
ATOM 1601 N N . VAL A 1 222 ? 11.831 6.678 -15.282 1.00 97.75 222 VAL A N 1
ATOM 1602 C CA . VAL A 1 222 ? 13.000 6.323 -16.106 1.00 97.75 222 VAL A CA 1
ATOM 1603 C C . VAL A 1 222 ? 12.851 4.993 -16.843 1.00 97.75 222 VAL A C 1
ATOM 1605 O O . VAL A 1 222 ? 13.715 4.622 -17.640 1.00 97.75 222 VAL A O 1
ATOM 1608 N N . GLY A 1 223 ? 11.754 4.268 -16.620 1.00 97.75 223 GLY A N 1
ATOM 1609 C CA . GLY A 1 223 ? 11.449 3.037 -17.341 1.00 97.75 223 GLY A CA 1
ATOM 1610 C C . GLY A 1 223 ? 10.442 2.150 -16.624 1.00 97.75 223 GLY A C 1
ATOM 1611 O O . GLY A 1 223 ? 9.821 2.540 -15.641 1.00 97.75 223 GLY A O 1
ATOM 1612 N N . SER A 1 224 ? 10.281 0.930 -17.125 1.00 98.06 224 SER A N 1
ATOM 1613 C CA . SER A 1 224 ? 9.423 -0.089 -16.526 1.00 98.06 224 SER A CA 1
ATOM 1614 C C . SER A 1 224 ? 9.803 -1.479 -17.032 1.00 98.06 224 SER A C 1
ATOM 1616 O O . SER A 1 224 ? 10.523 -1.630 -18.024 1.00 98.06 224 SER A O 1
ATOM 1618 N N . GLY A 1 225 ? 9.298 -2.508 -16.354 1.00 97.25 225 GLY A N 1
ATOM 1619 C CA . GLY A 1 225 ? 9.501 -3.906 -16.727 1.00 97.25 225 GLY A CA 1
ATOM 1620 C C . GLY A 1 225 ? 10.347 -4.694 -15.723 1.00 97.25 225 GLY A C 1
ATOM 1621 O O . GLY A 1 225 ? 10.645 -4.195 -14.634 1.00 97.25 225 GLY A O 1
ATOM 1622 N N . PRO A 1 226 ? 10.702 -5.948 -16.053 1.00 97.88 226 PRO A N 1
ATOM 1623 C CA . PRO A 1 226 ? 11.512 -6.793 -15.185 1.00 97.88 226 PRO A CA 1
ATOM 1624 C C . PRO A 1 226 ? 12.993 -6.378 -15.208 1.00 97.88 226 PRO A C 1
ATOM 1626 O O . PRO A 1 226 ? 13.511 -5.927 -16.231 1.00 97.88 226 PRO A O 1
ATOM 1629 N N . GLY A 1 227 ? 13.690 -6.564 -14.088 1.00 96.50 227 GLY A N 1
ATOM 1630 C CA . GLY A 1 227 ? 15.097 -6.213 -13.891 1.00 96.50 227 GLY A CA 1
ATOM 1631 C C . GLY A 1 227 ? 15.569 -6.490 -12.459 1.00 96.50 227 GLY A C 1
ATOM 1632 O O . GLY A 1 227 ? 14.865 -7.125 -11.678 1.00 96.50 227 GLY A O 1
ATOM 1633 N N . ASP A 1 228 ? 16.744 -5.981 -12.084 1.00 96.88 228 ASP A N 1
ATOM 1634 C CA . ASP A 1 228 ? 17.329 -6.233 -10.753 1.00 96.88 228 ASP A CA 1
ATOM 1635 C C . ASP A 1 228 ? 16.458 -5.685 -9.601 1.00 96.88 228 ASP A C 1
ATOM 1637 O O . ASP A 1 228 ? 16.353 -6.314 -8.539 1.00 96.88 228 ASP A O 1
ATOM 1641 N N . ASN A 1 229 ? 15.806 -4.539 -9.834 1.00 98.31 229 ASN A N 1
ATOM 1642 C CA . ASN A 1 229 ? 14.863 -3.893 -8.916 1.00 98.31 229 ASN A CA 1
ATOM 1643 C C . ASN A 1 229 ? 13.420 -4.407 -9.070 1.00 98.31 229 ASN A C 1
ATOM 1645 O O . ASN A 1 229 ? 12.621 -4.227 -8.165 1.00 98.31 229 ASN A O 1
ATOM 1649 N N . CYS A 1 230 ? 13.063 -5.043 -10.186 1.00 98.44 230 CYS A N 1
ATOM 1650 C CA . CYS A 1 230 ? 11.704 -5.522 -10.458 1.00 98.44 230 CYS A CA 1
ATOM 1651 C C . CYS A 1 230 ? 11.757 -6.996 -10.853 1.00 98.44 230 CYS A C 1
ATOM 1653 O O . CYS A 1 230 ? 11.967 -7.344 -12.013 1.00 98.44 230 CYS A O 1
ATOM 1655 N N . ARG A 1 231 ? 11.610 -7.873 -9.870 1.00 98.69 231 ARG A N 1
ATOM 1656 C CA . ARG A 1 231 ? 11.959 -9.286 -9.960 1.00 98.69 231 ARG A CA 1
ATOM 1657 C C . ARG A 1 231 ? 10.716 -10.116 -10.235 1.00 98.69 231 ARG A C 1
ATOM 1659 O O . ARG A 1 231 ? 9.949 -10.409 -9.322 1.00 98.69 231 ARG A O 1
ATOM 1666 N N . TYR A 1 232 ? 10.529 -10.464 -11.501 1.00 98.44 232 TYR A N 1
ATOM 1667 C CA . TYR A 1 232 ? 9.481 -11.372 -11.952 1.00 98.44 232 TYR A CA 1
ATOM 1668 C C . TYR A 1 232 ? 9.802 -11.921 -13.341 1.00 98.44 232 TYR A C 1
ATOM 1670 O O . TYR A 1 232 ? 10.470 -11.271 -14.151 1.00 98.44 232 TYR A O 1
ATOM 1678 N N . ASP A 1 233 ? 9.283 -13.108 -13.624 1.00 97.81 233 ASP A N 1
ATOM 1679 C CA . ASP A 1 233 ? 9.228 -13.691 -14.951 1.00 97.81 233 ASP A CA 1
ATOM 1680 C C . ASP A 1 233 ? 7.856 -13.449 -15.586 1.00 97.81 233 ASP A C 1
ATOM 1682 O O . ASP A 1 233 ? 6.846 -13.195 -14.934 1.00 97.81 233 ASP A O 1
ATOM 1686 N N . ARG A 1 234 ? 7.774 -13.606 -16.910 1.00 94.69 234 ARG A N 1
ATOM 1687 C CA . ARG A 1 234 ? 6.486 -13.507 -17.614 1.00 94.69 234 ARG A CA 1
ATOM 1688 C C . ARG A 1 234 ? 5.451 -14.520 -17.104 1.00 94.69 234 ARG A C 1
ATOM 1690 O O . ARG A 1 234 ? 4.263 -14.264 -17.227 1.00 94.69 234 ARG A O 1
ATOM 1697 N N . SER A 1 235 ? 5.888 -15.668 -16.586 1.00 97.44 235 SER A N 1
ATOM 1698 C CA . SER A 1 235 ? 4.997 -16.688 -16.018 1.00 97.44 235 SER A CA 1
ATOM 1699 C C . SER A 1 235 ? 4.356 -16.279 -14.696 1.00 97.44 235 SER A C 1
ATOM 1701 O O . SER A 1 235 ? 3.377 -16.909 -14.309 1.00 97.44 235 SER A O 1
ATOM 1703 N N . ASP A 1 236 ? 4.885 -15.254 -14.028 1.00 98.12 236 ASP A N 1
ATOM 1704 C CA . ASP A 1 236 ? 4.319 -14.738 -12.783 1.00 98.12 236 ASP A CA 1
ATOM 1705 C C . ASP A 1 236 ? 3.116 -13.828 -13.032 1.00 98.12 236 ASP A C 1
ATOM 1707 O O . ASP A 1 236 ? 2.380 -13.542 -12.094 1.00 98.12 236 ASP A O 1
ATOM 1711 N N . ILE A 1 237 ? 2.903 -13.393 -14.283 1.00 98.31 237 ILE A N 1
ATOM 1712 C CA . ILE A 1 237 ? 1.848 -12.457 -14.673 1.00 98.31 237 ILE A CA 1
ATOM 1713 C C . ILE A 1 237 ? 0.880 -13.131 -15.649 1.00 98.31 237 ILE A C 1
ATOM 1715 O O . ILE A 1 237 ? 1.241 -13.507 -16.768 1.00 98.31 237 ILE A O 1
ATOM 1719 N N . THR A 1 238 ? -0.379 -13.234 -15.240 1.00 98.38 238 THR A N 1
ATOM 1720 C CA . THR A 1 238 ? -1.499 -13.661 -16.080 1.00 98.38 238 THR A CA 1
ATOM 1721 C C . THR A 1 238 ? -2.328 -12.442 -16.460 1.00 98.38 238 THR A C 1
ATOM 1723 O O . THR A 1 238 ? -2.610 -11.601 -15.617 1.00 98.38 238 THR A O 1
ATOM 1726 N N . PHE A 1 239 ? -2.716 -12.348 -17.729 1.00 96.75 239 PHE A N 1
ATOM 1727 C CA . PHE A 1 239 ? -3.628 -11.316 -18.218 1.00 96.75 239 PHE A CA 1
ATOM 1728 C C . PHE A 1 239 ? -4.950 -11.971 -18.622 1.00 96.75 239 PHE A C 1
ATOM 1730 O O . PHE A 1 239 ? -4.919 -12.953 -19.374 1.00 96.75 239 PHE A O 1
ATOM 1737 N N . GLU A 1 240 ? -6.071 -11.426 -18.150 1.00 94.62 240 GLU A N 1
ATOM 1738 C CA . GLU A 1 240 ? -7.438 -11.908 -18.412 1.00 94.62 240 GLU A CA 1
ATOM 1739 C C . GLU A 1 240 ? -8.336 -10.852 -19.071 1.00 94.62 240 GLU A C 1
ATOM 1741 O O . GLU A 1 240 ? -8.239 -9.650 -18.724 1.00 94.62 240 GLU A O 1
#

pLDDT: mean 93.62, std 12.25, range [41.03, 98.94]

Radius of gyration: 17.76 Å; chains: 1; bounding box: 56×36×56 Å

Secondary structure (DSSP, 8-state):
-------PPPPP----PPPPSEEEEESS-EEESSEEEEEEEEEEE-GGG---SS-TTPPPSEEEPTTEEEEEEEE-SS-TT-EEESSSEEEEEEEESS--S-SEEE--SSTT-EEEEEEEEEEEEEEEEEEE-SSEEEEEES-EEEEEEEEEEE-SS-SS---EEEEEES-EEEEEEEEEEEEEGGGT-EEEEESEEEES-TTSEEEEEEE--SSSSPPEEEEESSSSSEE--GGGEEE-

InterPro domains:
  IPR004898 Pectate lyase PlyH/PlyE-like [PF03211] (17-212)
  IPR004898 Pectate lyase PlyH/PlyE-like [PTHR33407] (11-238)
  IPR011050 Pectin lyase fold/virulence factor [SSF51126] (27-204)
  IPR012334 Pectin lyase fold [G3DSA:2.160.20.10] (24-239)

Organism: NCBI:txid414996